Protein AF-A0A0S7YVT3-F1 (afdb_monomer)

pLDDT: mean 83.31, std 16.43, range [37.56, 98.25]

Foldseek 3Di:
DDDDDPCPDVVNLVVVLCCLLPVPDDPPPDDDDDDPPVVVVVVVVNVVSVVVSVVCCVVPVVVVVVVVVVVVVVVVVVVVVVVVVVVVVVVVVVVVVVVVVVVVVVVVVVVVVVVVVVVVVVVVVVVVVVVVVVVVVVVVVVVVVVVVVVVVVVVVVVVVVVVVVVVCVVCVVVPDDPVNVVVVVVVVVVVVVD

Mean predicted aligned error: 16.46 Å

Structure (mmCIF, N/CA/C/O backbone):
data_AF-A0A0S7YVT3-F1
#
_entry.id   AF-A0A0S7YVT3-F1
#
loop_
_atom_site.group_PDB
_atom_site.id
_atom_site.type_symbol
_atom_site.label_atom_id
_atom_site.label_alt_id
_atom_site.label_comp_id
_atom_site.label_asym_id
_atom_site.label_entity_id
_atom_site.label_seq_id
_atom_site.pdbx_PDB_ins_code
_atom_site.Cartn_x
_atom_site.Cartn_y
_atom_site.Cartn_z
_atom_site.occupancy
_atom_site.B_iso_or_equiv
_atom_site.auth_seq_id
_atom_site.auth_comp_id
_atom_site.auth_asym_id
_atom_site.auth_atom_id
_atom_site.pdbx_PDB_model_num
ATOM 1 N N . MET A 1 1 ? 35.874 -31.280 -42.027 1.00 41.06 1 MET A N 1
ATOM 2 C CA . MET A 1 1 ? 37.247 -30.750 -42.195 1.00 41.06 1 MET A CA 1
ATOM 3 C C . MET A 1 1 ? 37.492 -30.378 -43.665 1.00 41.06 1 MET A C 1
ATOM 5 O O . MET A 1 1 ? 38.103 -31.129 -44.404 1.00 41.06 1 MET A O 1
ATOM 9 N N . LYS A 1 2 ? 36.905 -29.263 -44.114 1.00 39.19 2 LYS A N 1
ATOM 10 C CA . LYS A 1 2 ? 37.015 -28.594 -45.432 1.00 39.19 2 LYS A CA 1
ATOM 11 C C . LYS A 1 2 ? 36.496 -27.179 -45.133 1.00 39.19 2 LYS A C 1
ATOM 13 O O . LYS A 1 2 ? 35.468 -27.089 -44.482 1.00 39.19 2 LYS A O 1
ATOM 18 N N . SER A 1 3 ? 37.108 -26.050 -45.437 1.00 39.34 3 SER A N 1
ATOM 19 C CA . SER A 1 3 ? 38.159 -25.682 -46.375 1.00 39.34 3 SER A CA 1
ATOM 20 C C . SER A 1 3 ? 38.789 -24.397 -45.825 1.00 39.34 3 SER A C 1
ATOM 22 O O . SER A 1 3 ? 38.208 -23.320 -45.937 1.00 39.34 3 SER A O 1
ATOM 24 N N . GLY A 1 4 ? 39.945 -24.518 -45.180 1.00 37.56 4 GLY A N 1
ATOM 25 C CA . GLY A 1 4 ? 40.654 -23.402 -44.550 1.00 37.56 4 GLY A CA 1
ATOM 26 C C . GLY A 1 4 ? 41.704 -22.770 -45.461 1.00 37.56 4 GLY A C 1
ATOM 27 O O . GLY A 1 4 ? 42.816 -22.558 -45.000 1.00 37.56 4 GLY A O 1
ATOM 28 N N . LEU A 1 5 ? 41.401 -22.528 -46.745 1.00 43.12 5 LEU A N 1
ATOM 29 C CA . LEU A 1 5 ? 42.402 -21.998 -47.692 1.00 43.12 5 LEU A CA 1
ATOM 30 C C . LEU A 1 5 ? 42.027 -20.710 -48.447 1.00 43.12 5 LEU A C 1
ATOM 32 O O . LEU A 1 5 ? 42.849 -20.229 -49.214 1.00 43.12 5 LEU A O 1
ATOM 36 N N . ASN A 1 6 ? 40.847 -20.112 -48.232 1.00 51.72 6 ASN A N 1
ATOM 37 C CA . ASN A 1 6 ? 40.363 -19.013 -49.092 1.00 51.72 6 ASN A CA 1
ATOM 38 C C . ASN A 1 6 ? 40.014 -17.701 -48.365 1.00 51.72 6 ASN A C 1
ATOM 40 O O . ASN A 1 6 ? 39.122 -16.983 -48.803 1.00 51.72 6 ASN A O 1
ATOM 44 N N . ASN A 1 7 ? 40.731 -17.348 -47.298 1.00 52.69 7 ASN A N 1
ATOM 45 C CA . ASN A 1 7 ? 40.695 -15.993 -46.732 1.00 52.69 7 ASN A CA 1
ATOM 46 C C . ASN A 1 7 ? 42.088 -15.365 -46.818 1.00 52.69 7 ASN A C 1
ATOM 48 O O . ASN A 1 7 ? 42.739 -15.119 -45.808 1.00 52.69 7 ASN A O 1
ATOM 52 N N . ILE A 1 8 ? 42.567 -15.121 -48.040 1.00 60.53 8 ILE A N 1
ATOM 53 C CA . ILE A 1 8 ? 43.694 -14.205 -48.226 1.00 60.53 8 ILE A CA 1
ATOM 54 C C . ILE A 1 8 ? 43.123 -12.807 -47.946 1.00 60.53 8 ILE A C 1
ATOM 56 O O . ILE A 1 8 ? 42.243 -12.370 -48.697 1.00 60.53 8 ILE A O 1
ATOM 60 N N . PRO A 1 9 ? 43.525 -12.120 -46.859 1.00 64.50 9 PRO A N 1
ATOM 61 C CA . PRO A 1 9 ? 42.991 -10.801 -46.551 1.00 64.50 9 PRO A CA 1
ATOM 62 C C . PRO A 1 9 ? 43.261 -9.878 -47.741 1.00 64.50 9 PRO A C 1
ATOM 64 O O . PRO A 1 9 ? 44.321 -9.958 -48.357 1.00 64.50 9 PRO A O 1
ATOM 67 N N . PHE A 1 10 ? 42.325 -8.984 -48.068 1.00 62.44 10 PHE A N 1
ATOM 68 C CA . PHE A 1 10 ? 42.471 -8.048 -49.194 1.00 62.44 10 PHE A CA 1
ATOM 69 C C . PHE A 1 10 ? 43.819 -7.294 -49.158 1.00 62.44 10 PHE A C 1
ATOM 71 O O . PHE A 1 10 ? 44.429 -7.058 -50.195 1.00 62.44 10 PHE A O 1
ATOM 78 N N . SER A 1 11 ? 44.342 -7.045 -47.952 1.00 63.19 11 SER A N 1
ATOM 79 C CA . SER A 1 11 ? 45.687 -6.511 -47.692 1.00 63.19 11 SER A CA 1
ATOM 80 C C . SER A 1 11 ? 46.837 -7.353 -48.284 1.00 63.19 11 SER A C 1
ATOM 82 O O . SER A 1 11 ? 47.769 -6.801 -48.858 1.00 63.19 11 SER A O 1
ATOM 84 N N . TRP A 1 12 ? 46.766 -8.686 -48.237 1.00 67.19 12 TRP A N 1
ATOM 85 C CA . TRP A 1 12 ? 47.765 -9.578 -48.847 1.00 67.19 12 TRP A CA 1
ATOM 86 C C . TRP A 1 12 ? 47.679 -9.609 -50.374 1.00 67.19 12 TRP A C 1
ATOM 88 O O . TRP A 1 12 ? 48.702 -9.734 -51.040 1.00 67.19 12 TRP A O 1
ATOM 98 N N . LEU A 1 13 ? 46.478 -9.442 -50.938 1.00 68.69 13 LEU A N 1
ATOM 99 C CA . LEU A 1 13 ? 46.305 -9.250 -52.380 1.00 68.69 13 LEU A CA 1
ATOM 100 C C . LEU A 1 13 ? 46.930 -7.922 -52.827 1.00 68.69 13 LEU A C 1
ATOM 102 O O . LEU A 1 13 ? 47.638 -7.898 -53.827 1.00 68.69 13 LEU A O 1
ATOM 106 N N . LEU A 1 14 ? 46.737 -6.845 -52.058 1.00 67.12 14 LEU A N 1
ATOM 107 C CA . LEU A 1 14 ? 47.381 -5.549 -52.300 1.00 67.12 14 LEU A CA 1
ATOM 108 C C . LEU A 1 14 ? 48.908 -5.612 -52.150 1.00 67.12 14 LEU A C 1
ATOM 110 O O . LEU A 1 14 ? 49.615 -5.006 -52.948 1.00 67.12 14 LEU A O 1
ATOM 114 N N . LEU A 1 15 ? 49.425 -6.378 -51.186 1.00 68.44 15 LEU A N 1
ATOM 115 C CA . LEU A 1 15 ? 50.861 -6.626 -51.023 1.00 68.44 15 LEU A CA 1
ATOM 116 C C . LEU A 1 15 ? 51.444 -7.463 -52.164 1.00 68.44 15 LEU A C 1
ATOM 118 O O . LEU A 1 15 ? 52.528 -7.149 -52.639 1.00 68.44 15 LEU A O 1
ATOM 122 N N . PHE A 1 16 ? 50.734 -8.487 -52.640 1.00 70.75 16 PHE A N 1
ATOM 123 C CA . PHE A 1 16 ? 51.147 -9.273 -53.805 1.00 70.75 16 PHE A CA 1
ATOM 124 C C . PHE A 1 16 ? 51.151 -8.423 -55.080 1.00 70.75 16 PHE A C 1
ATOM 126 O O . PHE A 1 16 ? 52.077 -8.497 -55.879 1.00 70.75 16 PHE A O 1
ATOM 133 N N . VAL A 1 17 ? 50.145 -7.562 -55.238 1.00 67.56 17 VAL A N 1
ATOM 134 C CA . VAL A 1 17 ? 50.062 -6.551 -56.298 1.00 67.56 17 VAL A CA 1
ATOM 135 C C . VAL A 1 17 ? 51.237 -5.575 -56.224 1.00 67.56 17 VAL A C 1
ATOM 137 O O . VAL A 1 17 ? 51.908 -5.347 -57.227 1.00 67.56 17 VAL A O 1
ATOM 140 N N . TYR A 1 18 ? 51.528 -5.045 -55.036 1.00 68.75 18 TYR A N 1
ATOM 141 C CA . TYR A 1 18 ? 52.660 -4.155 -54.798 1.00 68.75 18 TYR A CA 1
ATOM 142 C C . TYR A 1 18 ? 53.987 -4.857 -55.102 1.00 68.75 18 TYR A C 1
ATOM 144 O O . TYR A 1 18 ? 54.800 -4.325 -55.844 1.00 68.75 18 TYR A O 1
ATOM 152 N N . PHE A 1 19 ? 54.175 -6.088 -54.630 1.00 67.88 19 PHE A N 1
ATOM 153 C CA . PHE A 1 19 ? 55.365 -6.897 -54.894 1.00 67.88 19 PHE A CA 1
ATOM 154 C C . PHE A 1 19 ? 55.496 -7.295 -56.374 1.00 67.88 19 PHE A C 1
ATOM 156 O O . PHE A 1 19 ? 56.596 -7.331 -56.907 1.00 67.88 19 PHE A O 1
ATOM 163 N N . SER A 1 20 ? 54.392 -7.522 -57.084 1.00 65.19 20 SER A N 1
ATOM 164 C CA . SER A 1 20 ? 54.413 -7.798 -58.524 1.00 65.19 20 SER A CA 1
ATOM 165 C C . SER A 1 20 ? 54.743 -6.558 -59.361 1.00 65.19 20 SER A C 1
ATOM 167 O O . SER A 1 20 ? 55.312 -6.705 -60.438 1.00 65.19 20 SER A O 1
ATOM 169 N N . VAL A 1 21 ? 54.369 -5.357 -58.904 1.00 62.56 21 VAL A N 1
ATOM 170 C CA . VAL A 1 21 ? 54.621 -4.090 -59.617 1.00 62.56 21 VAL A CA 1
ATOM 171 C C . VAL A 1 21 ? 55.980 -3.485 -59.249 1.00 62.56 21 VAL A C 1
ATOM 173 O O . VAL A 1 21 ? 56.649 -2.946 -60.124 1.00 62.56 21 VAL A O 1
ATOM 176 N N . PHE A 1 22 ? 56.399 -3.588 -57.985 1.00 60.72 22 PHE A N 1
ATOM 177 C CA . PHE A 1 22 ? 57.643 -3.008 -57.460 1.00 60.72 22 PHE A CA 1
ATOM 178 C C . PHE A 1 22 ? 58.755 -4.034 -57.194 1.00 60.72 22 PHE A C 1
ATOM 180 O O . PHE A 1 22 ? 59.922 -3.690 -57.316 1.00 60.72 22 PHE A O 1
ATOM 187 N N . GLY A 1 23 ? 58.432 -5.279 -56.834 1.00 58.38 23 GLY A N 1
ATOM 188 C CA . GLY A 1 23 ? 59.410 -6.314 -56.457 1.00 58.38 23 GLY A CA 1
ATOM 189 C C . GLY A 1 23 ? 59.972 -7.141 -57.621 1.00 58.38 23 GLY A C 1
ATOM 190 O O . GLY A 1 23 ? 60.981 -7.816 -57.447 1.00 58.38 23 GLY A O 1
ATOM 191 N N . LEU A 1 24 ? 59.360 -7.075 -58.811 1.00 51.41 24 LEU A N 1
ATOM 192 C CA . LEU A 1 24 ? 59.873 -7.681 -60.054 1.00 51.41 24 LEU A CA 1
ATOM 193 C C . LEU A 1 24 ? 60.565 -6.671 -60.984 1.00 51.41 24 LEU A C 1
ATOM 195 O O . LEU A 1 24 ? 60.811 -6.977 -62.150 1.00 51.41 24 LEU A O 1
ATOM 199 N N . ALA A 1 25 ? 60.897 -5.480 -60.488 1.00 50.91 25 ALA A N 1
ATOM 200 C CA . ALA A 1 25 ? 61.922 -4.662 -61.114 1.00 50.91 25 ALA A CA 1
ATOM 201 C C . ALA A 1 25 ? 63.258 -5.037 -60.453 1.00 50.91 25 ALA A C 1
ATOM 203 O O . ALA A 1 25 ? 63.483 -4.629 -59.313 1.00 50.91 25 ALA A O 1
ATOM 204 N N . PRO A 1 26 ? 64.153 -5.814 -61.096 1.00 51.56 26 PRO A N 1
ATOM 205 C CA . PRO A 1 26 ? 65.548 -5.723 -60.697 1.00 51.56 26 PRO A CA 1
ATOM 206 C C . PRO A 1 26 ? 65.937 -4.251 -60.853 1.00 51.56 26 PRO A C 1
ATOM 208 O O . PRO A 1 26 ? 65.573 -3.623 -61.851 1.00 51.56 26 PRO A O 1
ATOM 211 N N . GLU A 1 27 ? 66.610 -3.682 -59.855 1.00 47.78 27 GLU A N 1
ATOM 212 C CA . GLU A 1 27 ? 67.242 -2.376 -59.987 1.00 47.78 27 GLU A CA 1
ATOM 213 C C . GLU A 1 27 ? 68.017 -2.354 -61.310 1.00 47.78 27 GLU A C 1
ATOM 215 O O . GLU A 1 27 ? 69.056 -2.999 -61.442 1.00 47.78 27 GLU A O 1
ATOM 220 N N . VAL A 1 28 ? 67.523 -1.625 -62.316 1.00 50.34 28 VAL A N 1
ATOM 221 C CA . VAL A 1 28 ? 68.320 -1.300 -63.505 1.00 50.34 28 VAL A CA 1
ATOM 222 C C . VAL A 1 28 ? 69.252 -0.158 -63.102 1.00 50.34 28 VAL A C 1
ATOM 224 O O . VAL A 1 28 ? 69.183 0.958 -63.607 1.00 50.34 28 VAL A O 1
ATOM 227 N N . MET A 1 29 ? 70.106 -0.430 -62.116 1.00 51.56 29 MET A N 1
ATOM 228 C CA . MET A 1 29 ? 71.341 0.300 -61.905 1.00 51.56 29 MET A CA 1
ATOM 229 C C . MET A 1 29 ? 72.390 -0.351 -62.801 1.00 51.56 29 MET A C 1
ATOM 231 O O . MET A 1 29 ? 73.050 -1.296 -62.389 1.00 51.56 29 MET A O 1
ATOM 235 N N . ALA A 1 30 ? 72.494 0.119 -64.046 1.00 42.88 30 ALA A N 1
ATOM 236 C CA . ALA A 1 30 ? 73.760 0.336 -64.752 1.00 42.88 30 ALA A CA 1
ATOM 237 C C . ALA A 1 30 ? 73.547 0.571 -66.255 1.00 42.88 30 ALA A C 1
ATOM 239 O O . ALA A 1 30 ? 72.821 -0.159 -66.924 1.00 42.88 30 ALA A O 1
ATOM 240 N N . ALA A 1 31 ? 74.350 1.515 -66.746 1.00 37.59 31 ALA A N 1
ATOM 241 C CA . ALA A 1 31 ? 74.861 1.648 -68.106 1.00 37.59 31 ALA A CA 1
ATOM 242 C C . ALA A 1 31 ? 73.941 2.270 -69.171 1.00 37.59 31 ALA A C 1
ATOM 244 O O . ALA A 1 31 ? 73.130 1.625 -69.829 1.00 37.59 31 ALA A O 1
ATOM 245 N N . ASP A 1 32 ? 74.194 3.564 -69.361 1.00 49.50 32 ASP A N 1
ATOM 246 C CA . ASP A 1 32 ? 74.275 4.263 -70.643 1.00 49.50 32 ASP A CA 1
ATOM 247 C C . ASP A 1 32 ? 74.405 3.346 -71.880 1.00 49.50 32 ASP A C 1
ATOM 249 O O . ASP A 1 32 ? 75.331 2.539 -71.982 1.00 49.50 32 ASP A O 1
ATOM 253 N N . SER A 1 33 ? 73.461 3.464 -72.817 1.00 43.84 33 SER A N 1
ATOM 254 C CA . SER A 1 33 ? 73.695 3.537 -74.272 1.00 43.84 33 SER A CA 1
ATOM 255 C C . SER A 1 33 ? 72.386 3.369 -75.056 1.00 43.84 33 SER A C 1
ATOM 257 O O . SER A 1 33 ? 71.475 2.629 -74.685 1.00 43.84 33 SER A O 1
ATOM 259 N N . GLY A 1 34 ? 72.276 4.139 -76.138 1.00 47.66 34 GLY A N 1
ATOM 260 C CA . GLY A 1 34 ? 71.042 4.413 -76.862 1.00 47.66 34 GLY A CA 1
ATOM 261 C C . GLY A 1 34 ? 70.361 3.225 -77.550 1.00 47.66 34 GLY A C 1
ATOM 262 O O . GLY A 1 34 ? 70.977 2.254 -77.980 1.00 47.66 34 GLY A O 1
ATOM 263 N N . GLY A 1 35 ? 69.045 3.377 -77.717 1.00 52.47 35 GLY A N 1
ATOM 264 C CA . GLY A 1 35 ? 68.203 2.529 -78.557 1.00 52.47 35 GLY A CA 1
ATOM 265 C C . GLY A 1 35 ? 66.725 2.645 -78.189 1.00 52.47 35 GLY A C 1
ATOM 266 O O . GLY A 1 35 ? 66.278 2.035 -77.221 1.00 52.47 35 GLY A O 1
ATOM 267 N N . SER A 1 36 ? 65.953 3.380 -79.000 1.00 61.91 36 SER A N 1
ATOM 268 C CA . SER A 1 36 ? 64.508 3.651 -78.835 1.00 61.91 36 SER A CA 1
ATOM 269 C C . SER A 1 36 ? 63.633 2.417 -78.550 1.00 61.91 36 SER A C 1
ATOM 271 O O . SER A 1 36 ? 62.544 2.562 -78.007 1.00 61.91 36 SER A O 1
ATOM 273 N N . TRP A 1 37 ? 64.073 1.212 -78.920 1.00 65.50 37 TRP A N 1
ATOM 274 C CA . TRP A 1 37 ? 63.273 -0.012 -78.843 1.00 65.50 37 TRP A CA 1
ATOM 275 C C . TRP A 1 37 ? 63.114 -0.580 -77.421 1.00 65.50 37 TRP A C 1
ATOM 277 O O . TRP A 1 37 ? 62.039 -1.076 -77.086 1.00 65.50 37 TRP A O 1
ATOM 287 N N . ARG A 1 38 ? 64.140 -0.492 -76.558 1.00 71.56 38 ARG A N 1
ATOM 288 C CA . ARG A 1 38 ? 64.069 -1.057 -75.192 1.00 71.56 38 ARG A CA 1
ATOM 289 C C . ARG A 1 38 ? 63.116 -0.269 -74.294 1.00 71.56 38 ARG A C 1
ATOM 291 O O . ARG A 1 38 ? 62.282 -0.862 -73.624 1.00 71.56 38 ARG A O 1
ATOM 298 N N . THR A 1 39 ? 63.150 1.059 -74.371 1.00 71.38 39 THR A N 1
ATOM 299 C CA . THR A 1 39 ? 62.246 1.929 -73.603 1.00 71.38 39 THR A CA 1
ATOM 300 C C . THR A 1 39 ? 60.778 1.715 -73.984 1.00 71.38 39 THR A C 1
ATOM 302 O O . THR A 1 39 ? 59.904 1.711 -73.118 1.00 71.38 39 THR A O 1
ATOM 305 N N . THR A 1 40 ? 60.488 1.494 -75.272 1.00 73.50 40 THR A N 1
ATOM 306 C CA . THR A 1 40 ? 59.133 1.159 -75.735 1.00 73.50 40 THR A CA 1
ATOM 307 C C . THR A 1 40 ? 58.699 -0.225 -75.254 1.00 73.50 40 THR A C 1
ATOM 309 O O . THR A 1 40 ? 57.559 -0.377 -74.819 1.00 73.50 40 THR A O 1
ATOM 312 N N . TYR A 1 41 ? 59.595 -1.216 -75.276 1.00 79.19 41 TYR A N 1
ATOM 313 C CA . TYR A 1 41 ? 59.319 -2.560 -74.764 1.00 79.19 41 TYR A CA 1
ATOM 314 C C . TYR A 1 41 ? 58.995 -2.551 -73.264 1.00 79.19 41 TYR A C 1
ATOM 316 O O . TYR A 1 41 ? 57.967 -3.095 -72.860 1.00 79.19 41 TYR A O 1
ATOM 324 N N . ASP A 1 42 ? 59.796 -1.859 -72.452 1.00 77.50 42 ASP A N 1
ATOM 325 C CA . ASP A 1 42 ? 59.576 -1.759 -71.005 1.00 77.50 42 ASP A CA 1
ATOM 326 C C . ASP A 1 42 ? 58.245 -1.065 -70.675 1.00 77.50 42 ASP A C 1
ATOM 328 O O . ASP A 1 42 ? 57.509 -1.491 -69.780 1.00 77.50 42 ASP A O 1
ATOM 332 N N . LEU A 1 43 ? 57.879 -0.030 -71.442 1.00 77.44 43 LEU A N 1
ATOM 333 C CA . LEU A 1 43 ? 56.592 0.650 -71.296 1.00 77.44 43 LEU A CA 1
ATOM 334 C C . LEU A 1 43 ? 55.416 -0.286 -71.616 1.00 77.44 43 LEU A C 1
ATOM 336 O O . LEU A 1 43 ? 54.449 -0.331 -70.853 1.00 77.44 43 LEU A O 1
ATOM 340 N N . VAL A 1 44 ? 55.500 -1.050 -72.711 1.00 82.19 44 VAL A N 1
ATOM 341 C CA . VAL A 1 44 ? 54.474 -2.035 -73.097 1.00 82.19 44 VAL A CA 1
ATOM 342 C C . VAL A 1 44 ? 54.339 -3.116 -72.027 1.00 82.19 44 VAL A C 1
ATOM 344 O O . VAL A 1 44 ? 53.222 -3.426 -71.611 1.00 82.19 44 VAL A O 1
ATOM 347 N N . MET A 1 45 ? 55.453 -3.631 -71.507 1.00 78.75 45 MET A N 1
ATOM 348 C CA . MET A 1 45 ? 55.434 -4.655 -70.462 1.00 78.75 45 MET A CA 1
ATOM 349 C C . MET A 1 45 ? 54.830 -4.143 -69.150 1.00 78.75 45 MET A C 1
ATOM 351 O O . MET A 1 45 ? 54.070 -4.863 -68.498 1.00 78.75 45 MET A O 1
ATOM 355 N N . ARG A 1 46 ? 55.054 -2.869 -68.801 1.00 79.94 46 ARG A N 1
ATOM 356 C CA . ARG A 1 46 ? 54.399 -2.231 -67.650 1.00 79.94 46 ARG A CA 1
ATOM 357 C C . ARG A 1 46 ? 52.883 -2.131 -67.825 1.00 79.94 46 ARG A C 1
ATOM 359 O O . ARG A 1 46 ? 52.145 -2.387 -66.874 1.00 79.94 46 ARG A O 1
ATOM 366 N N . TRP A 1 47 ? 52.411 -1.797 -69.027 1.00 82.38 47 TRP A N 1
ATOM 367 C CA . TRP A 1 47 ? 50.978 -1.759 -69.338 1.00 82.38 47 TRP A CA 1
ATOM 368 C C . TRP A 1 47 ? 50.335 -3.145 -69.318 1.00 82.38 47 TRP A C 1
ATOM 370 O O . TRP A 1 47 ? 49.239 -3.290 -68.781 1.00 82.38 47 TRP A O 1
ATOM 380 N N . VAL A 1 48 ? 51.018 -4.168 -69.834 1.00 82.69 48 VAL A N 1
ATOM 381 C CA . VAL A 1 48 ? 50.550 -5.561 -69.768 1.00 82.69 48 VAL A CA 1
ATOM 382 C C . VAL A 1 48 ? 50.423 -6.017 -68.312 1.00 82.69 48 VAL A C 1
ATOM 384 O O . VAL A 1 48 ? 49.371 -6.525 -67.925 1.00 82.69 48 VAL A O 1
ATOM 387 N N . ASN A 1 49 ? 51.435 -5.756 -67.478 1.00 79.56 49 ASN A N 1
ATOM 388 C CA . ASN A 1 49 ? 51.385 -6.069 -66.047 1.00 79.56 49 ASN A CA 1
ATOM 389 C C . ASN A 1 49 ? 50.248 -5.324 -65.336 1.00 79.56 49 ASN A C 1
ATOM 391 O O . ASN A 1 49 ? 49.504 -5.931 -64.568 1.00 79.56 49 ASN A O 1
ATOM 395 N N . PHE A 1 50 ? 50.054 -4.036 -65.634 1.00 81.94 50 PHE A N 1
ATOM 396 C CA . PHE A 1 50 ? 48.931 -3.261 -65.105 1.00 81.94 50 PHE A CA 1
ATOM 397 C C . PHE A 1 50 ? 47.575 -3.858 -65.508 1.00 81.94 50 PHE A C 1
ATOM 399 O O . PHE A 1 50 ? 46.682 -3.972 -64.671 1.00 81.94 50 PHE A O 1
ATOM 406 N N . LEU A 1 51 ? 47.422 -4.288 -66.764 1.00 86.00 51 LEU A N 1
ATOM 407 C CA . LEU A 1 51 ? 46.174 -4.861 -67.267 1.00 86.00 51 LEU A CA 1
ATOM 408 C C . LEU A 1 51 ? 45.863 -6.220 -66.624 1.00 86.00 51 LEU A C 1
ATOM 410 O O . LEU A 1 51 ? 44.724 -6.466 -66.226 1.00 86.00 51 LEU A O 1
ATOM 414 N N . ILE A 1 52 ? 46.874 -7.086 -66.478 1.00 83.69 52 ILE A N 1
ATOM 415 C CA . ILE A 1 52 ? 46.754 -8.380 -65.784 1.00 83.69 52 ILE A CA 1
ATOM 416 C C . ILE A 1 52 ? 46.308 -8.152 -64.338 1.00 83.69 52 ILE A C 1
ATOM 418 O O . ILE A 1 52 ? 45.386 -8.802 -63.844 1.00 83.69 52 ILE A O 1
ATOM 422 N N . LEU A 1 53 ? 46.923 -7.181 -63.674 1.00 80.00 53 LEU A N 1
ATOM 423 C CA . LEU A 1 53 ? 46.631 -6.835 -62.294 1.00 80.00 53 LEU A CA 1
ATOM 424 C C . LEU A 1 53 ? 45.224 -6.253 -62.122 1.00 80.00 53 LEU A C 1
ATOM 426 O O . LEU A 1 53 ? 44.477 -6.679 -61.240 1.00 80.00 53 LEU A O 1
ATOM 430 N N . ALA A 1 54 ? 44.823 -5.343 -63.011 1.00 83.25 54 ALA A N 1
ATOM 431 C CA . ALA A 1 54 ? 43.470 -4.805 -63.061 1.00 83.25 54 ALA A CA 1
ATOM 432 C C . ALA A 1 54 ? 42.434 -5.919 -63.291 1.00 83.25 54 ALA A C 1
ATOM 434 O O . ALA A 1 54 ? 41.411 -5.958 -62.606 1.00 83.25 54 ALA A O 1
ATOM 435 N N . ALA A 1 55 ? 42.714 -6.876 -64.182 1.00 82.69 55 ALA A N 1
ATOM 436 C CA . ALA A 1 55 ? 41.838 -8.018 -64.432 1.00 82.69 55 ALA A CA 1
ATOM 437 C C . ALA A 1 55 ? 41.680 -8.917 -63.191 1.00 82.69 55 ALA A C 1
ATOM 439 O O . ALA A 1 55 ? 40.567 -9.354 -62.885 1.00 82.69 55 ALA A O 1
ATOM 440 N N . ILE A 1 56 ? 42.760 -9.152 -62.436 1.00 82.62 56 ILE A N 1
ATOM 441 C CA . ILE A 1 56 ? 42.718 -9.901 -61.171 1.00 82.62 56 ILE A CA 1
ATOM 442 C C . ILE A 1 56 ? 41.892 -9.145 -60.123 1.00 82.62 56 ILE A C 1
ATOM 444 O O . ILE A 1 56 ? 41.006 -9.738 -59.507 1.00 82.62 56 ILE A O 1
ATOM 448 N N . ILE A 1 57 ? 42.110 -7.838 -59.950 1.00 81.50 57 ILE A N 1
ATOM 449 C CA . ILE A 1 57 ? 41.361 -7.021 -58.981 1.00 81.50 57 ILE A CA 1
ATOM 450 C C . ILE A 1 57 ? 39.872 -6.978 -59.327 1.00 81.50 57 ILE A C 1
ATOM 452 O O . ILE A 1 57 ? 39.034 -7.148 -58.445 1.00 81.50 57 ILE A O 1
ATOM 456 N N . VAL A 1 58 ? 39.507 -6.803 -60.596 1.00 82.94 58 VAL A N 1
ATOM 457 C CA . VAL A 1 58 ? 38.094 -6.776 -61.003 1.00 82.94 58 VAL A CA 1
ATOM 458 C C . VAL A 1 58 ? 37.438 -8.145 -60.793 1.00 82.94 58 VAL A C 1
ATOM 460 O O . VAL A 1 58 ? 36.305 -8.215 -60.308 1.00 82.94 58 VAL A O 1
ATOM 463 N N . LYS A 1 59 ? 38.146 -9.241 -61.098 1.00 81.62 59 LYS A N 1
ATOM 464 C CA . LYS A 1 59 ? 37.621 -10.606 -60.954 1.00 81.62 59 LYS A CA 1
ATOM 465 C C . LYS A 1 59 ? 37.487 -11.043 -59.493 1.00 81.62 59 LYS A C 1
ATOM 467 O O . LYS A 1 59 ? 36.475 -11.646 -59.138 1.00 81.62 59 LYS A O 1
ATOM 472 N N . PHE A 1 60 ? 38.475 -10.739 -58.649 1.00 81.00 60 PHE A N 1
ATOM 473 C CA . PHE A 1 60 ? 38.521 -11.198 -57.256 1.00 81.00 60 PHE A CA 1
ATOM 474 C C . PHE A 1 60 ? 38.038 -10.159 -56.242 1.00 81.00 60 PHE A C 1
ATOM 476 O O . PHE A 1 60 ? 37.452 -10.543 -55.238 1.00 81.00 60 PHE A O 1
ATOM 483 N N . GLY A 1 61 ? 38.232 -8.864 -56.490 1.00 80.00 61 GLY A N 1
ATOM 484 C CA . GLY A 1 61 ? 37.912 -7.775 -55.560 1.00 80.00 61 GLY A CA 1
ATOM 485 C C . GLY A 1 61 ? 36.436 -7.372 -55.529 1.00 80.00 61 GLY A C 1
ATOM 486 O O . GLY A 1 61 ? 35.952 -6.903 -54.500 1.00 80.00 61 GLY A O 1
ATOM 487 N N . ARG A 1 62 ? 35.673 -7.617 -56.605 1.00 81.06 62 ARG A N 1
ATOM 488 C CA . ARG A 1 62 ? 34.254 -7.221 -56.679 1.00 81.06 62 ARG A CA 1
ATOM 489 C C . ARG A 1 62 ? 33.384 -7.884 -55.605 1.00 81.06 62 ARG A C 1
ATOM 491 O O . ARG A 1 62 ? 32.526 -7.227 -55.026 1.00 81.06 62 ARG A O 1
ATOM 498 N N . ARG A 1 63 ? 33.598 -9.175 -55.335 1.00 83.25 63 ARG A N 1
ATOM 499 C CA . ARG A 1 63 ? 32.843 -9.931 -54.319 1.00 83.25 63 ARG A CA 1
ATOM 500 C C . ARG A 1 63 ? 33.145 -9.489 -52.876 1.00 83.25 63 ARG A C 1
ATOM 502 O O . ARG A 1 63 ? 32.197 -9.118 -52.193 1.00 83.25 63 ARG A O 1
ATOM 509 N N . PRO A 1 64 ? 34.403 -9.480 -52.389 1.00 85.06 64 PRO A N 1
ATOM 510 C CA . PRO A 1 64 ? 34.707 -9.098 -51.011 1.00 85.06 64 PRO A CA 1
ATOM 511 C C . PRO A 1 64 ? 34.371 -7.632 -50.723 1.00 85.06 64 PRO A C 1
ATOM 513 O O . PRO A 1 64 ? 33.853 -7.344 -49.649 1.00 85.06 64 PRO A O 1
ATOM 516 N N . LEU A 1 65 ? 34.584 -6.721 -51.682 1.00 83.25 65 LEU A N 1
ATOM 517 C CA . LEU A 1 65 ? 34.234 -5.310 -51.510 1.00 83.25 65 LEU A CA 1
ATOM 518 C C . LEU A 1 65 ? 32.718 -5.124 -51.351 1.00 83.25 65 LEU A C 1
ATOM 520 O O . LEU A 1 65 ? 32.270 -4.429 -50.443 1.00 83.25 65 LEU A O 1
ATOM 524 N N . MET A 1 66 ? 31.920 -5.781 -52.196 1.00 85.94 66 MET A N 1
ATOM 525 C CA . MET A 1 66 ? 30.463 -5.666 -52.124 1.00 85.94 66 MET A CA 1
ATOM 526 C C . MET A 1 66 ? 29.886 -6.353 -50.882 1.00 85.94 66 MET A C 1
ATOM 528 O O . MET A 1 66 ? 28.969 -5.821 -50.258 1.00 85.94 66 MET A O 1
ATOM 532 N N . ASN A 1 67 ? 30.457 -7.490 -50.478 1.00 88.00 67 ASN A N 1
ATOM 533 C CA . ASN A 1 67 ? 30.074 -8.17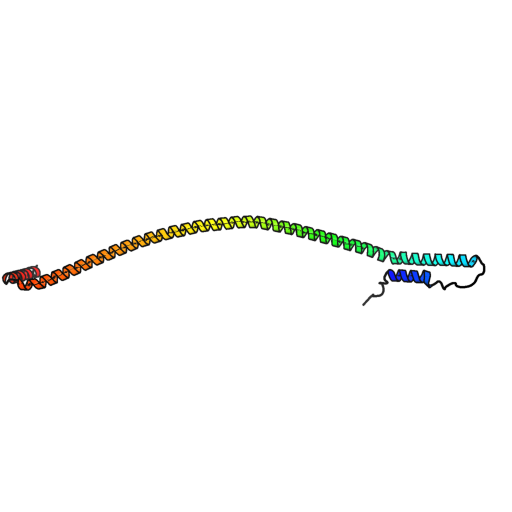7 -49.246 1.00 88.00 67 ASN A CA 1
ATOM 534 C C . ASN A 1 67 ? 30.381 -7.326 -48.007 1.00 88.00 67 ASN A C 1
ATOM 536 O O . ASN A 1 67 ? 29.553 -7.260 -47.107 1.00 88.00 67 ASN A O 1
ATOM 540 N N . PHE A 1 68 ? 31.526 -6.634 -47.971 1.00 87.12 68 PHE A N 1
ATOM 541 C CA . PHE A 1 68 ? 31.875 -5.742 -46.862 1.00 87.12 68 PHE A CA 1
ATOM 542 C C . PHE A 1 68 ? 30.904 -4.561 -46.751 1.00 87.12 68 PHE A C 1
ATOM 544 O O . PHE A 1 68 ? 30.396 -4.276 -45.670 1.00 87.12 68 PHE A O 1
ATOM 551 N N . LEU A 1 69 ? 30.597 -3.906 -47.875 1.00 88.56 69 LEU A N 1
ATOM 552 C CA . LEU A 1 69 ? 29.658 -2.780 -47.898 1.00 88.56 69 LEU A CA 1
ATOM 553 C C . LEU A 1 69 ? 28.231 -3.208 -47.536 1.00 88.56 69 LEU A C 1
ATOM 555 O O . LEU A 1 69 ? 27.546 -2.507 -46.794 1.00 88.56 69 LEU A O 1
ATOM 559 N N . THR A 1 70 ? 27.794 -4.369 -48.028 1.00 91.81 70 THR A N 1
ATOM 560 C CA . THR A 1 70 ? 26.462 -4.908 -47.723 1.00 91.81 70 THR A CA 1
ATOM 561 C C . THR A 1 70 ? 26.369 -5.332 -46.260 1.00 91.81 70 THR A C 1
ATOM 563 O O . THR A 1 70 ? 25.413 -4.952 -45.596 1.00 91.81 70 THR A O 1
ATOM 566 N N . GLY A 1 71 ? 27.392 -6.011 -45.730 1.00 92.56 71 GLY A N 1
ATOM 567 C CA . GLY A 1 71 ? 27.454 -6.401 -44.321 1.00 92.56 71 GLY A CA 1
ATOM 568 C C . GLY A 1 71 ? 27.415 -5.199 -43.376 1.00 92.56 71 GLY A C 1
ATOM 569 O O . GLY A 1 71 ? 26.648 -5.206 -42.423 1.00 92.56 71 GLY A O 1
ATOM 570 N N . ARG A 1 72 ? 28.151 -4.120 -43.683 1.00 92.69 72 ARG A N 1
ATOM 571 C CA . ARG A 1 72 ? 28.083 -2.868 -42.905 1.00 92.69 72 ARG A CA 1
ATOM 572 C C . ARG A 1 72 ? 26.704 -2.221 -42.946 1.00 92.69 72 ARG A C 1
ATOM 574 O O . ARG A 1 72 ? 26.219 -1.738 -41.930 1.00 92.69 72 ARG A O 1
ATOM 581 N N . LYS A 1 73 ? 26.066 -2.206 -44.117 1.00 92.88 73 LYS A N 1
ATOM 582 C CA . LYS A 1 73 ? 24.709 -1.671 -44.260 1.00 92.88 73 LYS A CA 1
ATOM 583 C C . LYS A 1 73 ? 23.696 -2.494 -43.461 1.00 92.88 73 LYS A C 1
ATOM 585 O O . LYS A 1 73 ? 22.796 -1.918 -42.860 1.00 92.88 73 LYS A O 1
ATOM 590 N N . GLU A 1 74 ? 23.829 -3.816 -43.474 1.00 95.38 74 GLU A N 1
ATOM 591 C CA . GLU A 1 74 ? 22.944 -4.734 -42.759 1.00 95.38 74 GLU A CA 1
ATOM 592 C C . GLU A 1 74 ? 23.131 -4.648 -41.240 1.00 95.38 74 GLU A C 1
ATOM 594 O O . GLU A 1 74 ? 22.139 -4.564 -40.526 1.00 95.38 74 GLU A O 1
ATOM 599 N N . GLU A 1 75 ? 24.376 -4.554 -40.763 1.00 95.25 75 GLU A N 1
ATOM 600 C CA . GLU A 1 75 ? 24.723 -4.324 -39.353 1.00 95.25 75 GLU A CA 1
ATOM 601 C C . GLU A 1 75 ? 24.070 -3.039 -38.823 1.00 95.25 75 GLU A C 1
ATOM 603 O O . GLU A 1 75 ? 23.306 -3.086 -37.863 1.00 95.25 75 GLU A O 1
ATOM 608 N N . ILE A 1 76 ? 24.263 -1.911 -39.516 1.00 94.94 76 ILE A N 1
ATOM 609 C CA . ILE A 1 76 ? 23.666 -0.623 -39.125 1.00 94.94 76 ILE A CA 1
ATOM 610 C C . ILE A 1 76 ? 22.134 -0.683 -39.178 1.00 94.94 76 ILE A C 1
ATOM 612 O O . ILE A 1 76 ? 21.456 -0.171 -38.290 1.00 94.94 76 ILE A O 1
ATOM 616 N N . ALA A 1 77 ? 21.565 -1.304 -40.215 1.00 95.88 77 ALA A N 1
ATOM 617 C CA . ALA A 1 77 ? 20.116 -1.434 -40.335 1.00 95.88 77 ALA A CA 1
ATOM 618 C C . ALA A 1 77 ? 19.520 -2.319 -39.231 1.00 95.88 77 ALA A C 1
ATOM 620 O O . ALA A 1 77 ? 18.396 -2.072 -38.797 1.00 95.88 77 ALA A O 1
ATOM 621 N N . TYR A 1 78 ? 20.249 -3.345 -38.796 1.00 96.50 78 TYR A N 1
ATOM 622 C CA . TYR A 1 78 ? 19.858 -4.209 -37.690 1.00 96.50 78 TYR A CA 1
ATOM 623 C C . TYR A 1 78 ? 19.937 -3.472 -36.351 1.00 96.50 78 TYR A C 1
ATOM 625 O O . TYR A 1 78 ? 18.974 -3.498 -35.588 1.00 96.50 78 TYR A O 1
ATOM 633 N N . GLU A 1 79 ? 21.037 -2.764 -36.087 1.00 95.69 79 GLU A N 1
ATOM 634 C CA . GLU A 1 79 ? 21.188 -1.951 -34.876 1.00 95.69 79 GLU A CA 1
ATOM 635 C C . GLU A 1 79 ? 20.103 -0.879 -34.775 1.00 95.69 79 GLU A C 1
ATOM 637 O O . GLU A 1 79 ? 19.500 -0.718 -33.717 1.00 95.69 79 GLU A O 1
ATOM 642 N N . LEU A 1 80 ? 19.797 -0.195 -35.881 1.00 96.50 80 LEU A N 1
ATOM 643 C CA . LEU A 1 80 ? 18.765 0.836 -35.898 1.00 96.50 80 LEU A CA 1
ATOM 644 C C . LEU A 1 80 ? 17.375 0.257 -35.611 1.00 96.50 80 LEU A C 1
ATOM 646 O O . LEU A 1 80 ? 16.656 0.811 -34.784 1.00 96.50 80 LEU A O 1
ATOM 650 N N . ARG A 1 81 ? 17.020 -0.880 -36.228 1.00 97.12 81 ARG A N 1
ATOM 651 C CA . ARG A 1 81 ? 15.751 -1.570 -35.935 1.00 97.12 81 ARG A CA 1
ATOM 652 C C . ARG A 1 81 ? 15.666 -1.994 -34.479 1.00 97.12 81 ARG A C 1
ATOM 654 O O . ARG A 1 81 ? 14.653 -1.752 -33.840 1.00 97.12 81 ARG A O 1
ATOM 661 N N . ARG A 1 82 ? 16.741 -2.572 -33.942 1.00 97.00 82 ARG A N 1
ATOM 662 C CA . ARG A 1 82 ? 16.791 -2.994 -32.543 1.00 97.00 82 ARG A CA 1
ATOM 663 C C . ARG A 1 82 ? 16.598 -1.812 -31.590 1.00 97.00 82 ARG A C 1
ATOM 665 O O . ARG A 1 82 ? 15.860 -1.938 -30.621 1.00 97.00 82 ARG A O 1
ATOM 672 N N . LEU A 1 83 ? 17.240 -0.676 -31.862 1.00 96.06 83 LEU A N 1
ATOM 673 C CA . LEU A 1 83 ? 17.069 0.541 -31.064 1.00 96.06 83 LEU A CA 1
ATOM 674 C C . LEU A 1 83 ? 15.640 1.087 -31.146 1.00 96.06 83 LEU A C 1
ATOM 676 O O . LEU A 1 83 ? 15.121 1.598 -30.156 1.00 96.06 83 LEU A O 1
ATOM 680 N N . GLU A 1 84 ? 15.007 0.995 -32.312 1.00 96.38 84 GLU A N 1
ATOM 681 C CA . GLU A 1 84 ? 13.632 1.446 -32.515 1.00 96.38 84 GLU A CA 1
ATOM 682 C C . GLU A 1 84 ? 12.626 0.539 -31.790 1.00 96.38 84 GLU A C 1
ATOM 684 O O . GLU A 1 84 ? 11.775 1.048 -31.062 1.00 96.38 84 GLU A O 1
ATOM 689 N N . GLU A 1 85 ? 12.801 -0.782 -31.871 1.00 97.38 85 GLU A N 1
ATOM 690 C CA . GLU A 1 85 ? 12.029 -1.773 -31.107 1.00 97.38 85 GLU A CA 1
ATOM 691 C C . GLU A 1 85 ? 12.205 -1.591 -29.591 1.00 97.38 85 GLU A C 1
ATOM 693 O O . GLU A 1 85 ? 11.230 -1.595 -28.841 1.00 97.38 85 GLU A O 1
ATOM 698 N N . GLU A 1 86 ? 13.439 -1.384 -29.121 1.00 96.50 86 GLU A N 1
ATOM 699 C CA . GLU A 1 86 ? 13.724 -1.152 -27.701 1.00 96.50 86 GLU A CA 1
ATOM 700 C C . GLU A 1 86 ? 13.088 0.154 -27.213 1.00 96.50 86 GLU A C 1
ATOM 702 O O . GLU A 1 86 ? 12.473 0.192 -26.145 1.00 96.50 86 GLU A O 1
ATOM 707 N N . LYS A 1 87 ? 13.166 1.220 -28.015 1.00 96.94 87 LYS A N 1
ATOM 708 C CA . LYS A 1 87 ? 12.506 2.492 -27.717 1.00 96.94 87 LYS A CA 1
ATOM 709 C C . LYS A 1 87 ? 10.991 2.321 -27.631 1.00 96.94 87 LYS A C 1
ATOM 711 O O . LYS A 1 87 ? 10.384 2.852 -26.702 1.00 96.94 87 LYS A O 1
ATOM 716 N N . GLU A 1 88 ? 10.380 1.609 -28.573 1.00 97.44 88 GLU A N 1
ATOM 717 C CA . GLU A 1 88 ? 8.937 1.369 -28.570 1.00 97.44 88 GLU A CA 1
ATOM 718 C C . GLU A 1 88 ? 8.511 0.548 -27.347 1.00 97.44 88 GLU A C 1
ATOM 720 O O . GLU A 1 88 ? 7.587 0.948 -26.638 1.00 97.44 88 GLU A O 1
ATOM 725 N N . ALA A 1 89 ? 9.240 -0.522 -27.022 1.00 96.75 89 ALA A N 1
ATOM 726 C CA . ALA A 1 89 ? 8.998 -1.326 -25.826 1.00 96.75 89 ALA A CA 1
ATOM 727 C C . ALA A 1 89 ? 9.112 -0.503 -24.531 1.00 96.75 89 ALA A C 1
ATOM 729 O O . ALA A 1 89 ? 8.277 -0.633 -23.635 1.00 96.75 89 ALA A O 1
ATOM 730 N N . VAL A 1 90 ? 10.110 0.382 -24.425 1.00 96.44 90 VAL A N 1
ATOM 731 C CA . VAL A 1 90 ? 10.258 1.281 -23.269 1.00 96.44 90 VAL A CA 1
ATOM 732 C C . VAL A 1 90 ? 9.093 2.265 -23.184 1.00 96.44 90 VAL A C 1
ATOM 734 O O . VAL A 1 90 ? 8.556 2.469 -22.096 1.00 96.44 90 VAL A O 1
ATOM 737 N N . LEU A 1 91 ? 8.671 2.858 -24.303 1.00 96.62 91 LEU A N 1
ATOM 738 C CA . LEU A 1 91 ? 7.535 3.785 -24.329 1.00 96.62 91 LEU A CA 1
ATOM 739 C C . LEU A 1 91 ? 6.233 3.098 -23.913 1.00 96.62 91 LEU A C 1
ATOM 741 O O . LEU A 1 91 ? 5.524 3.627 -23.057 1.00 96.62 91 LEU A O 1
ATOM 745 N N . GLN A 1 92 ? 5.959 1.906 -24.448 1.00 97.06 92 GLN A N 1
ATOM 746 C CA . GLN A 1 92 ? 4.819 1.089 -24.028 1.00 97.06 92 GLN A CA 1
ATOM 747 C C . GLN A 1 92 ? 4.893 0.791 -22.529 1.00 97.06 92 GLN A C 1
ATOM 749 O O . GLN A 1 92 ? 3.910 0.957 -21.810 1.00 97.06 92 GLN A O 1
ATOM 754 N N . LYS A 1 93 ? 6.080 0.439 -22.019 1.00 95.81 93 LYS A N 1
ATOM 755 C CA . LYS A 1 93 ? 6.240 0.116 -20.604 1.00 95.81 93 LYS A CA 1
ATOM 756 C C . LYS A 1 93 ? 6.038 1.315 -19.678 1.00 95.81 93 LYS A C 1
ATOM 758 O O . LYS A 1 93 ? 5.514 1.161 -18.574 1.00 95.81 93 LYS A O 1
ATOM 763 N N . VAL A 1 94 ? 6.449 2.504 -20.115 1.00 96.50 94 VAL A N 1
ATOM 764 C CA . VAL A 1 94 ? 6.202 3.760 -19.398 1.00 96.50 94 VAL A CA 1
ATOM 765 C C . VAL A 1 94 ? 4.710 4.084 -19.377 1.00 96.50 94 VAL A C 1
ATOM 767 O O . VAL A 1 94 ? 4.213 4.494 -18.330 1.00 96.50 94 VAL A O 1
ATOM 770 N N . ASP A 1 95 ? 3.998 3.881 -20.485 1.00 96.50 95 ASP A N 1
ATOM 771 C CA . ASP A 1 95 ? 2.553 4.116 -20.543 1.00 96.50 95 ASP A CA 1
ATOM 772 C C . ASP A 1 95 ? 1.782 3.143 -19.638 1.00 96.50 95 ASP A C 1
ATOM 774 O O . ASP A 1 95 ? 0.995 3.576 -18.799 1.00 96.50 95 ASP A O 1
ATOM 778 N N . GLU A 1 96 ? 2.111 1.846 -19.687 1.00 96.00 96 GLU A N 1
ATOM 779 C CA . GLU A 1 96 ? 1.568 0.841 -18.763 1.00 96.00 96 GLU A CA 1
ATOM 780 C C . GLU A 1 96 ? 1.803 1.222 -17.296 1.00 96.00 96 GLU A C 1
ATOM 782 O O . GLU A 1 96 ? 0.900 1.115 -16.467 1.00 96.00 96 GLU A O 1
ATOM 787 N N . MET A 1 97 ? 3.020 1.661 -16.951 1.00 94.00 97 MET A N 1
ATOM 788 C CA . MET A 1 97 ? 3.339 2.078 -15.585 1.00 94.00 97 MET A CA 1
ATOM 789 C C . MET A 1 97 ? 2.552 3.320 -15.165 1.00 94.00 97 MET A C 1
ATOM 791 O O . MET A 1 97 ? 2.100 3.384 -14.024 1.00 94.00 97 MET A O 1
ATOM 795 N N . ARG A 1 98 ? 2.358 4.293 -16.062 1.00 94.56 98 ARG A N 1
ATOM 796 C CA . ARG A 1 98 ? 1.536 5.479 -15.780 1.00 94.56 98 ARG A CA 1
ATOM 797 C C . ARG A 1 98 ? 0.089 5.097 -15.509 1.00 94.56 98 ARG A C 1
ATOM 799 O O . ARG A 1 98 ? -0.438 5.485 -14.471 1.00 94.56 98 ARG A O 1
ATOM 806 N N . GLN A 1 99 ? -0.501 4.268 -16.367 1.00 94.75 99 GLN A N 1
ATOM 807 C CA . GLN A 1 99 ? -1.857 3.756 -16.162 1.00 94.75 99 GLN A CA 1
ATOM 808 C C . GLN A 1 99 ? -1.966 3.000 -14.830 1.00 94.75 99 GLN A C 1
ATOM 810 O O . GLN A 1 99 ? -2.888 3.235 -14.055 1.00 94.75 99 GLN A O 1
ATOM 815 N N . GLN A 1 100 ? -0.985 2.152 -14.498 1.00 93.94 100 GLN A N 1
ATOM 816 C CA . GLN A 1 100 ? -0.960 1.437 -13.218 1.00 93.94 100 GLN A CA 1
ATOM 817 C C . GLN A 1 100 ? -0.860 2.365 -12.002 1.00 93.94 100 GLN A C 1
ATOM 819 O O . GLN A 1 100 ? -1.423 2.040 -10.952 1.00 93.94 100 GLN A O 1
ATOM 824 N N . ILE A 1 101 ? -0.140 3.485 -12.111 1.00 94.19 101 ILE A N 1
ATOM 825 C CA . ILE A 1 101 ? -0.037 4.490 -11.047 1.00 94.19 101 ILE A CA 1
ATOM 826 C C . ILE A 1 101 ? -1.385 5.186 -10.852 1.00 94.19 101 ILE A C 1
ATOM 828 O O . ILE A 1 101 ? -1.875 5.206 -9.724 1.00 94.19 101 ILE A O 1
ATOM 832 N N . GLU A 1 102 ? -2.014 5.672 -11.923 1.00 92.81 102 GLU A N 1
ATOM 833 C CA . GLU A 1 102 ? -3.330 6.330 -11.863 1.00 92.81 102 GLU A CA 1
ATOM 834 C C . GLU A 1 102 ? -4.396 5.405 -11.253 1.00 92.81 102 GLU A C 1
ATOM 836 O O . GLU A 1 102 ? -5.111 5.765 -10.311 1.00 92.81 102 GLU A O 1
ATOM 841 N N . ASP A 1 103 ? -4.425 4.153 -11.707 1.00 94.31 103 ASP A N 1
ATOM 842 C CA . ASP A 1 103 ? -5.284 3.111 -11.154 1.00 94.31 103 ASP A CA 1
ATOM 843 C C . ASP A 1 103 ? -5.005 2.847 -9.667 1.00 94.31 103 ASP A C 1
ATOM 845 O O . ASP A 1 103 ? -5.920 2.603 -8.870 1.00 94.31 103 ASP A O 1
ATOM 849 N N . SER A 1 104 ? -3.732 2.869 -9.268 1.00 93.06 104 SER A N 1
ATOM 850 C CA . SER A 1 104 ? -3.327 2.645 -7.879 1.00 93.06 104 SER A CA 1
ATOM 851 C C . SER A 1 104 ? -3.721 3.802 -6.971 1.00 93.06 104 SER A C 1
ATOM 853 O O . SER A 1 104 ? -4.149 3.544 -5.845 1.00 93.06 104 SER A O 1
ATOM 855 N N . GLU A 1 105 ? -3.644 5.046 -7.441 1.00 93.56 105 GLU A N 1
ATOM 856 C CA . GLU A 1 105 ? -4.120 6.214 -6.694 1.00 93.56 105 GLU A CA 1
ATOM 857 C C . GLU A 1 105 ? -5.630 6.138 -6.445 1.00 93.56 105 GLU A C 1
ATOM 859 O O . GLU A 1 105 ? -6.075 6.281 -5.302 1.00 93.56 105 GLU A O 1
ATOM 864 N N . SER A 1 106 ? -6.417 5.808 -7.476 1.00 93.62 106 SER A N 1
ATOM 865 C CA . SER A 1 106 ? -7.867 5.610 -7.338 1.00 93.62 106 SER A CA 1
ATOM 866 C C . SER A 1 106 ? -8.195 4.496 -6.338 1.00 93.62 106 SER A C 1
ATOM 868 O O . SER A 1 106 ? -8.993 4.689 -5.412 1.00 93.62 106 SER A O 1
ATOM 870 N N . ARG A 1 107 ? -7.521 3.340 -6.443 1.00 93.38 107 ARG A N 1
ATOM 871 C CA . ARG A 1 107 ? -7.675 2.239 -5.476 1.00 93.38 107 ARG A CA 1
ATOM 872 C C . ARG A 1 107 ? -7.294 2.660 -4.059 1.00 93.38 107 ARG A C 1
ATOM 874 O O . ARG A 1 107 ? -7.993 2.298 -3.113 1.00 93.38 107 ARG A O 1
ATOM 881 N N . TYR A 1 108 ? -6.212 3.416 -3.894 1.00 94.88 108 TYR A N 1
ATOM 882 C CA . TYR A 1 108 ? -5.759 3.888 -2.589 1.00 94.88 108 TYR A CA 1
ATOM 883 C C . TYR A 1 108 ? -6.796 4.798 -1.924 1.00 94.88 108 TYR A C 1
ATOM 885 O O . TYR A 1 108 ? -7.113 4.604 -0.748 1.00 94.88 108 TYR A O 1
ATOM 893 N N . ILE A 1 109 ? -7.378 5.737 -2.676 1.00 95.62 109 ILE A N 1
ATOM 894 C CA . ILE A 1 109 ? -8.448 6.616 -2.183 1.00 95.62 109 ILE A CA 1
ATOM 895 C C . ILE A 1 109 ? -9.656 5.783 -1.738 1.00 95.62 109 ILE A C 1
ATOM 897 O O . ILE A 1 109 ? -10.111 5.930 -0.602 1.00 95.62 109 ILE A O 1
ATOM 901 N N . GLN A 1 110 ? -10.108 4.837 -2.565 1.00 96.12 110 GLN A N 1
ATOM 902 C CA . GLN A 1 110 ? -11.239 3.962 -2.232 1.00 96.12 110 GLN A CA 1
ATOM 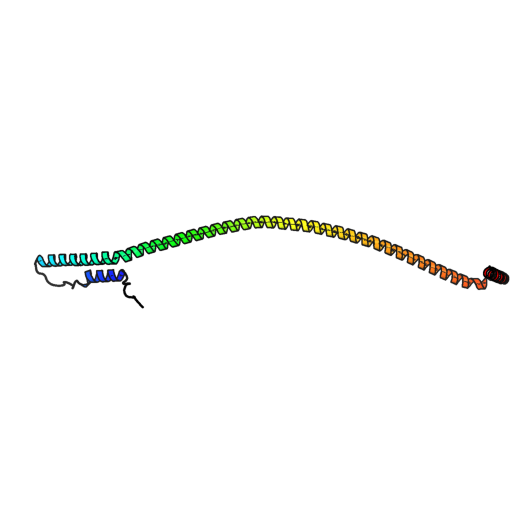903 C C . GLN A 1 110 ? -10.981 3.114 -0.977 1.00 96.12 110 GLN A C 1
ATOM 905 O O . GLN A 1 110 ? -11.859 2.962 -0.122 1.00 96.12 110 GLN A O 1
ATOM 910 N N . ILE A 1 111 ? -9.773 2.559 -0.837 1.00 96.44 111 ILE A N 1
ATOM 911 C CA . ILE A 1 111 ? -9.379 1.780 0.344 1.00 96.44 111 ILE A CA 1
ATOM 912 C C . ILE A 1 111 ? -9.370 2.673 1.584 1.00 96.44 111 ILE A C 1
ATOM 914 O O . ILE A 1 111 ? -9.917 2.288 2.619 1.00 96.44 111 ILE A O 1
ATOM 918 N N . LYS A 1 112 ? -8.796 3.875 1.487 1.00 97.12 112 LYS A N 1
ATOM 919 C CA . LYS A 1 112 ? -8.751 4.838 2.590 1.00 97.12 112 LYS A CA 1
ATOM 920 C C . LYS A 1 112 ? -10.156 5.218 3.051 1.00 97.12 112 LYS A C 1
ATOM 922 O O . LYS A 1 112 ? -10.436 5.164 4.248 1.00 97.12 112 LYS A O 1
ATOM 927 N N . GLU A 1 113 ? -11.049 5.552 2.125 1.00 97.12 113 GLU A N 1
ATOM 928 C CA . GLU A 1 113 ? -12.442 5.880 2.438 1.00 97.12 113 GLU A CA 1
ATOM 929 C C . GLU A 1 113 ? -13.168 4.708 3.099 1.00 97.12 113 GLU A C 1
ATOM 931 O O . GLU A 1 113 ? -13.817 4.887 4.133 1.00 97.12 113 GLU A O 1
ATOM 936 N N . ARG A 1 114 ? -12.989 3.489 2.575 1.00 97.12 114 ARG A N 1
ATOM 937 C CA . ARG A 1 114 ? -13.556 2.272 3.166 1.00 97.12 114 ARG A CA 1
ATOM 938 C C . ARG A 1 114 ? -13.058 2.047 4.592 1.00 97.12 114 ARG A C 1
ATOM 940 O O . ARG A 1 114 ? -13.869 1.747 5.465 1.00 97.12 114 ARG A O 1
ATOM 947 N N . ILE A 1 115 ? -11.758 2.205 4.844 1.00 97.19 115 ILE A N 1
ATOM 948 C CA . ILE A 1 115 ? -11.168 2.049 6.182 1.00 97.19 115 ILE A CA 1
ATOM 949 C C . ILE A 1 115 ? -11.738 3.095 7.143 1.00 97.19 115 ILE A C 1
ATOM 951 O O . ILE A 1 115 ? -12.119 2.753 8.261 1.00 97.19 115 ILE A O 1
ATOM 955 N N . VAL A 1 116 ? -11.853 4.355 6.716 1.00 97.75 116 VAL A N 1
ATOM 956 C CA . VAL A 1 116 ? -12.428 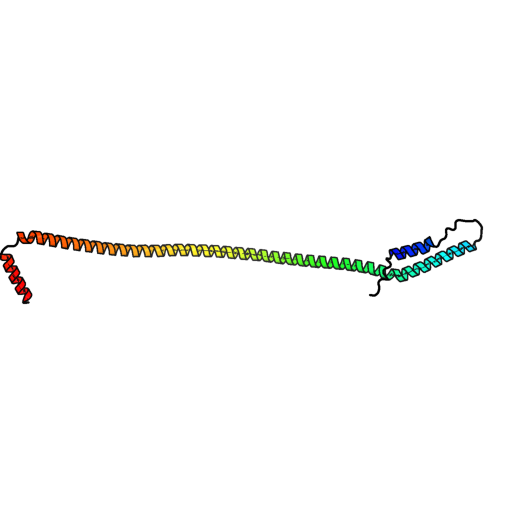5.423 7.549 1.00 97.75 116 VAL A CA 1
ATOM 957 C C . VAL A 1 116 ? -13.902 5.147 7.853 1.00 97.75 116 VAL A C 1
ATOM 959 O O . VAL A 1 116 ? -14.319 5.266 9.007 1.00 97.75 116 VAL A O 1
ATOM 962 N N . ALA A 1 117 ? -14.689 4.741 6.856 1.00 97.75 117 ALA A N 1
ATOM 963 C CA . ALA A 1 117 ? -16.099 4.403 7.033 1.00 97.75 117 ALA A CA 1
ATOM 964 C C . ALA A 1 117 ? -16.284 3.202 7.977 1.00 97.75 117 ALA A C 1
ATOM 966 O O . ALA A 1 117 ? -17.072 3.274 8.923 1.00 97.75 117 ALA A O 1
ATOM 967 N N . GLN A 1 118 ? -15.504 2.133 7.788 1.00 97.25 118 GLN A N 1
ATOM 968 C CA . GLN A 1 118 ? -15.505 0.973 8.682 1.00 97.25 118 GLN A CA 1
ATOM 969 C C . GLN A 1 118 ? -15.064 1.344 10.099 1.00 97.25 118 GLN A C 1
ATOM 971 O O . GLN A 1 118 ? -15.680 0.896 11.062 1.00 97.25 118 GLN A O 1
ATOM 976 N N . GLY A 1 119 ? -14.041 2.188 10.244 1.00 97.88 119 GLY A N 1
ATOM 977 C CA . GLY A 1 119 ? -13.575 2.675 11.540 1.00 97.88 119 GLY A CA 1
ATOM 978 C C . GLY A 1 119 ? -14.654 3.463 12.283 1.00 97.88 119 GLY A C 1
ATOM 979 O O . GLY A 1 119 ? -14.887 3.219 13.465 1.00 97.88 119 GLY A O 1
ATOM 980 N N . ARG A 1 120 ? -15.371 4.355 11.587 1.00 97.50 120 ARG A N 1
ATOM 981 C CA . ARG A 1 120 ? -16.506 5.103 12.156 1.00 97.50 120 ARG A CA 1
ATOM 982 C C . ARG A 1 120 ? -17.644 4.176 12.580 1.00 97.50 120 ARG A C 1
ATOM 984 O O . ARG A 1 120 ? -18.130 4.302 13.699 1.00 97.50 120 ARG A O 1
ATOM 991 N N . SER A 1 121 ? -18.023 3.227 11.723 1.00 97.75 121 SER A N 1
ATOM 992 C CA . SER A 1 121 ? -19.078 2.254 12.025 1.00 97.75 121 SER A CA 1
ATOM 993 C C . SER A 1 121 ? -18.711 1.362 13.216 1.00 97.75 121 SER A C 1
ATOM 995 O O . SER A 1 121 ? -19.507 1.228 14.141 1.00 97.75 121 SER A O 1
ATOM 997 N N . ARG A 1 122 ? -17.483 0.828 13.261 1.00 97.56 122 ARG A N 1
ATOM 998 C CA . ARG A 1 122 ? -16.998 0.027 14.398 1.00 97.56 122 ARG A CA 1
ATOM 999 C C . ARG A 1 122 ? -16.937 0.834 15.686 1.00 97.56 122 ARG A C 1
ATOM 1001 O O . ARG A 1 122 ? -17.336 0.325 16.724 1.00 97.56 122 ARG A O 1
ATOM 1008 N N . LYS A 1 123 ? -16.469 2.086 15.630 1.00 97.88 123 LYS A N 1
ATOM 1009 C CA . LYS A 1 123 ? -16.469 2.981 16.793 1.00 97.88 123 LYS A CA 1
ATOM 1010 C C . LYS A 1 123 ? -17.884 3.148 17.342 1.00 97.88 123 LYS A C 1
ATOM 1012 O O . LYS A 1 123 ? -18.071 3.018 18.546 1.00 97.88 123 LYS A O 1
ATOM 1017 N 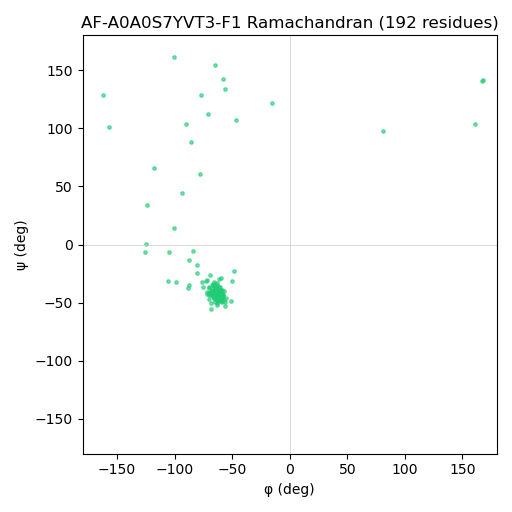N . GLN A 1 124 ? -18.856 3.416 16.471 1.00 97.88 124 GLN A N 1
ATOM 1018 C CA . GLN A 1 124 ? -20.244 3.572 16.891 1.00 97.88 124 GLN A CA 1
ATOM 1019 C C . GLN A 1 124 ? -20.790 2.274 17.494 1.00 97.88 124 GLN A C 1
ATOM 1021 O O . GLN A 1 124 ? -21.332 2.307 18.590 1.00 97.88 124 GLN A O 1
ATOM 1026 N N . ALA A 1 125 ? -20.542 1.129 16.851 1.00 98.06 125 ALA A N 1
ATOM 1027 C CA . ALA A 1 125 ? -20.962 -0.172 17.362 1.00 98.06 125 ALA A CA 1
ATOM 1028 C C . ALA A 1 125 ? -20.378 -0.481 18.753 1.00 98.06 125 ALA A C 1
ATOM 1030 O O . ALA A 1 125 ? -21.096 -0.973 19.613 1.00 98.06 125 ALA A O 1
ATOM 1031 N N . ILE A 1 126 ? -19.103 -0.154 19.003 1.00 97.94 126 ILE A N 1
ATOM 1032 C CA . ILE A 1 126 ? -18.472 -0.325 20.324 1.00 97.94 126 ILE A CA 1
ATOM 1033 C C . ILE A 1 126 ? -19.148 0.561 21.377 1.00 97.94 126 ILE A C 1
ATOM 1035 O O . ILE A 1 126 ? -19.377 0.114 22.497 1.00 97.94 126 ILE A O 1
ATOM 1039 N N . ILE A 1 127 ? -19.467 1.811 21.033 1.00 98.19 127 ILE A N 1
ATOM 1040 C CA . ILE A 1 127 ? -20.142 2.741 21.948 1.00 98.19 127 ILE A CA 1
ATOM 1041 C C . ILE A 1 127 ? -21.557 2.245 22.267 1.00 98.19 127 ILE A C 1
ATOM 1043 O O . ILE A 1 127 ? -21.950 2.207 23.434 1.00 98.19 127 ILE A O 1
ATOM 1047 N N . ASP A 1 128 ? -22.308 1.834 21.248 1.00 98.12 128 ASP A N 1
ATOM 1048 C CA . ASP A 1 128 ? -23.671 1.326 21.408 1.00 98.12 128 ASP A CA 1
ATOM 1049 C C . ASP A 1 128 ? -23.688 0.041 22.246 1.00 98.12 128 ASP A C 1
ATOM 1051 O O . ASP A 1 128 ? -24.542 -0.120 23.124 1.00 98.12 128 ASP A O 1
ATOM 1055 N N . GLU A 1 129 ? -22.707 -0.835 22.023 1.00 98.12 129 GLU A N 1
ATOM 1056 C CA . GLU A 1 129 ? -22.507 -2.050 22.805 1.00 98.12 129 GLU A CA 1
ATOM 1057 C C . GLU A 1 129 ? -22.192 -1.732 24.267 1.00 98.12 129 GLU A C 1
ATOM 1059 O O . GLU A 1 129 ? -22.889 -2.213 25.157 1.00 98.12 129 GLU A O 1
ATOM 1064 N N . ALA A 1 130 ? -21.232 -0.843 24.528 1.00 97.69 130 ALA A N 1
ATOM 1065 C CA . ALA A 1 130 ? -20.880 -0.433 25.885 1.00 97.69 130 ALA A CA 1
ATOM 1066 C C . ALA A 1 130 ? -22.081 0.178 26.630 1.00 97.69 130 ALA A C 1
ATOM 1068 O O . ALA A 1 130 ? -22.299 -0.094 27.812 1.00 97.69 130 ALA A O 1
ATOM 1069 N N . HIS A 1 131 ? -22.911 0.972 25.945 1.00 98.12 131 HIS A N 1
ATOM 1070 C CA . HIS A 1 131 ? -24.147 1.495 26.527 1.00 98.12 131 HIS A CA 1
ATOM 1071 C C . HIS A 1 131 ? -25.172 0.398 26.824 1.00 98.12 131 HIS A C 1
ATOM 1073 O O . HIS A 1 131 ? -25.869 0.468 27.839 1.00 98.12 131 HIS A O 1
ATOM 1079 N N . ARG A 1 132 ? -25.293 -0.603 25.950 1.00 98.25 132 ARG A N 1
ATOM 1080 C CA . ARG A 1 132 ? -26.179 -1.752 26.155 1.00 98.25 132 ARG A CA 1
ATOM 1081 C C . ARG A 1 132 ? -25.726 -2.587 27.348 1.00 98.25 132 ARG A C 1
ATOM 1083 O O . ARG A 1 132 ? -26.540 -2.837 28.234 1.00 98.25 132 ARG A O 1
ATOM 1090 N N . GLU A 1 133 ? -24.449 -2.944 27.407 1.00 97.81 133 GLU A N 1
ATOM 1091 C CA . GLU A 1 133 ? -23.851 -3.679 28.524 1.00 97.81 133 GLU A CA 1
ATOM 1092 C C . GLU A 1 133 ? -24.000 -2.915 29.840 1.00 97.81 133 GLU A C 1
ATOM 1094 O O . GLU A 1 133 ? -24.425 -3.487 30.841 1.00 97.81 133 GLU A O 1
ATOM 1099 N N . SER A 1 134 ? -23.742 -1.604 29.832 1.00 97.88 134 SER A N 1
ATOM 1100 C CA . SER A 1 134 ? -23.919 -0.752 31.009 1.00 97.88 134 SER A CA 1
ATOM 1101 C C . SER A 1 134 ? -25.361 -0.773 31.524 1.00 97.88 134 SER A C 1
ATOM 1103 O O . SER A 1 134 ? -25.573 -0.926 32.727 1.00 97.88 134 SER A O 1
ATOM 1105 N N . ARG A 1 135 ? -26.363 -0.690 30.636 1.00 97.75 135 ARG A N 1
ATOM 1106 C CA . ARG A 1 135 ? -27.779 -0.777 31.034 1.00 97.75 135 ARG A CA 1
ATOM 1107 C C . ARG A 1 135 ? -28.117 -2.129 31.658 1.00 97.75 135 ARG A C 1
ATOM 1109 O O . ARG A 1 135 ? -28.708 -2.158 32.734 1.00 97.75 135 ARG A O 1
ATOM 1116 N N . VAL A 1 136 ? -27.698 -3.225 31.025 1.00 98.12 136 VAL A N 1
ATOM 1117 C CA . VAL A 1 136 ? -27.919 -4.591 31.534 1.00 98.12 136 VAL A CA 1
ATOM 1118 C C . VAL A 1 136 ? -27.237 -4.789 32.893 1.00 98.12 136 VAL A C 1
ATOM 1120 O O . VAL A 1 136 ? -27.817 -5.360 33.820 1.00 98.12 136 VAL A O 1
ATOM 1123 N N . LEU A 1 137 ? -26.017 -4.274 33.053 1.00 97.75 137 LEU A N 1
ATOM 1124 C CA . LEU A 1 137 ? -25.292 -4.322 34.318 1.00 97.75 137 LEU A CA 1
ATOM 1125 C C . LEU A 1 137 ? -26.017 -3.527 35.412 1.00 97.75 137 LEU A C 1
ATOM 1127 O O . LEU A 1 137 ? -26.155 -4.014 36.532 1.00 97.75 137 LEU A O 1
ATOM 1131 N N . MET A 1 138 ? -26.511 -2.326 35.104 1.00 97.81 138 MET A N 1
ATOM 1132 C CA . MET A 1 138 ? -27.261 -1.513 36.066 1.00 97.81 138 MET A CA 1
ATOM 1133 C C . MET A 1 138 ? -28.565 -2.185 36.502 1.00 97.81 138 MET A C 1
ATOM 1135 O O . MET A 1 138 ? -28.874 -2.190 37.694 1.00 97.81 138 MET A O 1
ATOM 1139 N N . GLU A 1 139 ? -29.316 -2.753 35.561 1.00 97.56 139 GLU A N 1
ATOM 1140 C CA . GLU A 1 139 ? -30.570 -3.456 35.838 1.00 97.56 139 GLU A CA 1
ATOM 1141 C C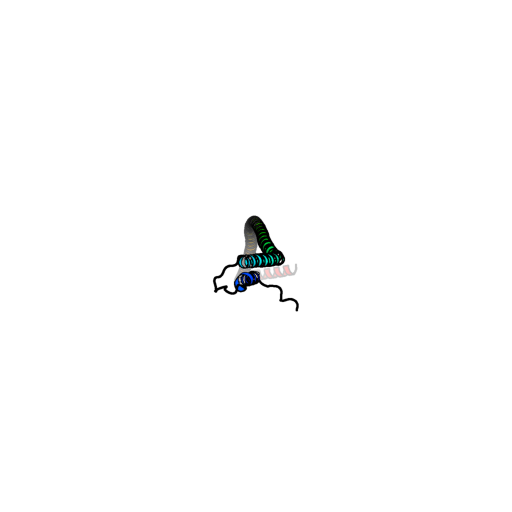 . GLU A 1 139 ? -30.331 -4.687 36.721 1.00 97.56 139 GLU A C 1
ATOM 1143 O O . GLU A 1 139 ? -30.891 -4.788 37.814 1.00 97.56 139 GLU A O 1
ATOM 1148 N N . SER A 1 140 ? -29.393 -5.553 36.328 1.00 97.25 140 SER A N 1
ATOM 1149 C CA . SER A 1 140 ? -29.021 -6.735 37.118 1.00 97.25 140 SER A CA 1
ATOM 1150 C C . SER A 1 140 ? -28.488 -6.380 38.510 1.00 97.25 140 SER A C 1
ATOM 1152 O O . SER A 1 140 ? -28.860 -7.019 39.496 1.00 97.25 140 SER A O 1
ATOM 1154 N N . THR A 1 141 ? -27.676 -5.326 38.634 1.00 97.38 141 THR A N 1
ATOM 1155 C CA . THR A 1 141 ? -27.189 -4.843 39.935 1.00 97.38 141 THR A CA 1
ATOM 1156 C C . THR A 1 141 ? -28.342 -4.342 40.802 1.00 97.38 141 THR A C 1
ATOM 1158 O O . THR A 1 141 ? -28.389 -4.620 42.001 1.00 97.38 141 THR A O 1
ATOM 1161 N N . ARG A 1 142 ? -29.314 -3.636 40.214 1.00 97.50 142 ARG A N 1
ATOM 1162 C CA . ARG A 1 142 ? -30.491 -3.147 40.941 1.00 97.50 142 ARG A CA 1
ATOM 1163 C C . ARG A 1 142 ? -31.339 -4.301 41.471 1.00 97.50 142 ARG A C 1
ATOM 1165 O O . ARG A 1 142 ? -31.755 -4.266 42.631 1.00 97.50 142 ARG A O 1
ATOM 1172 N N . ASP A 1 143 ? -31.529 -5.343 40.673 1.00 97.62 143 ASP A N 1
ATOM 1173 C CA . ASP A 1 143 ? -32.240 -6.550 41.094 1.00 97.62 143 ASP A CA 1
ATOM 1174 C C . ASP A 1 143 ? -31.497 -7.308 42.196 1.00 97.62 143 ASP A C 1
ATOM 1176 O O . ASP A 1 143 ? -32.106 -7.757 43.173 1.00 97.62 143 ASP A O 1
ATOM 1180 N N . GLN A 1 144 ? -30.170 -7.400 42.098 1.00 97.19 144 GLN A N 1
ATOM 1181 C CA . GLN A 1 144 ? -29.333 -7.976 43.149 1.00 97.19 144 GLN A CA 1
ATOM 1182 C C . GLN A 1 144 ? -29.452 -7.195 44.461 1.00 97.19 144 GLN A C 1
ATOM 1184 O O . GLN A 1 144 ? -29.664 -7.813 45.507 1.00 97.19 144 GLN A O 1
ATOM 1189 N N . ILE A 1 145 ? -29.392 -5.860 44.417 1.00 97.44 145 ILE A N 1
ATOM 1190 C CA . ILE A 1 145 ? -29.573 -4.996 45.593 1.00 97.44 145 ILE A CA 1
ATOM 1191 C C . ILE A 1 145 ? -30.953 -5.224 46.215 1.00 97.44 145 ILE A C 1
ATOM 1193 O O . ILE A 1 145 ? -31.055 -5.435 47.424 1.00 97.44 145 ILE A O 1
ATOM 1197 N N . ASN A 1 146 ? -32.016 -5.249 45.409 1.00 97.25 146 ASN A N 1
ATOM 1198 C CA . ASN A 1 146 ? -33.375 -5.495 45.896 1.00 97.25 146 ASN A CA 1
ATOM 1199 C C . ASN A 1 146 ? -33.501 -6.867 46.574 1.00 97.25 146 ASN A C 1
ATOM 1201 O O . ASN A 1 146 ? -34.103 -6.992 47.646 1.00 97.25 146 ASN A O 1
ATOM 1205 N N . ASN A 1 147 ? -32.903 -7.898 45.978 1.00 97.62 147 ASN A N 1
ATOM 1206 C CA . ASN A 1 147 ? -32.882 -9.243 46.539 1.00 97.62 147 ASN A CA 1
ATOM 1207 C C . ASN A 1 147 ? -32.089 -9.303 47.853 1.00 97.62 147 ASN A C 1
ATOM 1209 O O . ASN A 1 147 ? -32.557 -9.917 48.814 1.00 97.62 147 ASN A O 1
ATOM 1213 N N . GLN A 1 148 ? -30.926 -8.650 47.925 1.00 96.81 148 GLN A N 1
ATOM 1214 C CA . GLN A 1 148 ? -30.136 -8.558 49.155 1.00 96.81 148 GLN A CA 1
ATOM 1215 C C . GLN A 1 148 ? -30.883 -7.795 50.251 1.00 96.81 148 GLN A C 1
ATOM 1217 O O . GLN A 1 148 ? -30.927 -8.261 51.388 1.00 96.81 148 GLN A O 1
ATOM 1222 N N . LEU A 1 149 ? -31.548 -6.687 49.914 1.00 97.56 149 LEU A N 1
ATOM 1223 C CA . LEU A 1 149 ? -32.355 -5.918 50.858 1.00 97.56 149 LEU A CA 1
ATOM 1224 C C . LEU A 1 149 ? -33.512 -6.755 51.417 1.00 97.56 149 LEU A C 1
ATOM 1226 O O . LEU A 1 149 ? -33.779 -6.717 52.618 1.00 97.56 149 LEU A O 1
ATOM 1230 N N . ARG A 1 150 ? -34.186 -7.544 50.569 1.00 97.06 150 ARG A N 1
ATOM 1231 C CA . ARG A 1 150 ? -35.249 -8.458 51.009 1.00 97.06 150 ARG A CA 1
ATOM 1232 C C . ARG A 1 150 ? -34.712 -9.524 51.966 1.00 97.06 150 ARG A C 1
ATOM 1234 O O . ARG A 1 150 ? -35.313 -9.732 53.016 1.00 97.06 150 ARG A O 1
ATOM 1241 N N . LYS A 1 151 ? -33.566 -10.137 51.647 1.00 97.38 151 LYS A N 1
ATOM 1242 C CA . LYS A 1 151 ? -32.896 -11.110 52.528 1.00 97.38 151 LYS A CA 1
ATOM 1243 C C . LYS A 1 151 ? -32.487 -10.487 53.865 1.00 97.38 151 LYS A C 1
ATOM 1245 O O . LYS A 1 151 ? -32.747 -11.075 54.907 1.00 97.38 151 LYS A O 1
ATOM 1250 N N . ALA A 1 152 ? -31.913 -9.285 53.851 1.00 96.44 152 ALA A N 1
ATOM 1251 C CA . ALA A 1 152 ? -31.524 -8.570 55.065 1.00 96.44 152 ALA A CA 1
ATOM 1252 C C . ALA A 1 152 ? -32.737 -8.252 55.955 1.00 96.44 152 ALA A C 1
ATOM 1254 O O . ALA A 1 152 ? -32.702 -8.497 57.157 1.00 96.44 152 ALA A O 1
ATOM 1255 N N . LYS A 1 153 ? -33.843 -7.779 55.363 1.00 96.69 153 LYS A N 1
ATOM 1256 C CA . LYS A 1 153 ? -35.102 -7.538 56.087 1.00 96.69 153 LYS A CA 1
ATOM 1257 C C . LYS A 1 153 ? -35.675 -8.813 56.702 1.00 96.69 153 LYS A C 1
ATOM 1259 O O . LYS A 1 153 ? -36.161 -8.769 57.828 1.00 96.69 153 LYS A O 1
ATOM 1264 N N . GLN A 1 154 ? -35.635 -9.926 55.970 1.00 97.06 154 GLN A N 1
ATOM 1265 C CA . GLN A 1 154 ? -36.096 -11.214 56.478 1.00 97.06 154 GLN A CA 1
ATOM 1266 C C . GLN A 1 154 ? -35.246 -11.674 57.667 1.00 97.06 154 GLN A C 1
ATOM 1268 O O . GLN A 1 154 ? -35.807 -11.989 58.711 1.00 97.06 154 GLN A O 1
ATOM 1273 N N . LYS A 1 155 ? -33.917 -11.600 57.550 1.00 96.94 155 LYS A N 1
ATOM 1274 C CA . LYS A 1 155 ? -32.998 -11.958 58.634 1.00 96.94 155 LYS A CA 1
ATOM 1275 C C . LYS A 1 155 ? -33.232 -11.122 59.898 1.00 96.94 155 LYS A C 1
ATOM 1277 O O . LYS A 1 155 ? -33.314 -11.670 60.986 1.00 96.94 155 LYS A O 1
ATOM 1282 N N . ILE A 1 156 ? -33.413 -9.806 59.756 1.00 96.12 156 ILE A N 1
ATOM 1283 C CA . ILE A 1 156 ? -33.730 -8.924 60.895 1.00 96.12 156 ILE A CA 1
ATOM 1284 C C . ILE A 1 156 ? -35.060 -9.325 61.545 1.00 96.12 156 ILE A C 1
ATOM 1286 O O . ILE A 1 156 ? -35.177 -9.313 62.766 1.00 96.12 156 ILE A O 1
ATOM 1290 N N . ARG A 1 157 ? -36.077 -9.675 60.748 1.00 95.62 157 ARG A N 1
ATOM 1291 C CA . ARG A 1 157 ? -37.368 -10.130 61.280 1.00 95.62 157 ARG A CA 1
ATOM 1292 C C . ARG A 1 157 ? -37.217 -11.428 62.075 1.00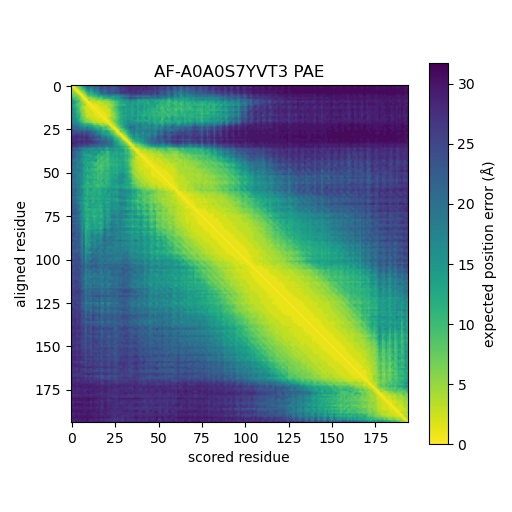 95.62 157 ARG A C 1
ATOM 1294 O O . ARG A 1 157 ? -37.799 -11.517 63.149 1.00 95.62 157 ARG A O 1
ATOM 1301 N N . GLU A 1 158 ? -36.465 -12.392 61.554 1.00 96.25 158 GLU A N 1
ATOM 1302 C CA . GLU A 1 158 ? -36.158 -13.654 62.240 1.00 96.25 158 GLU A CA 1
ATOM 1303 C C . GLU A 1 158 ? -35.439 -13.378 63.572 1.00 96.25 158 GLU A C 1
ATOM 1305 O O . GLU A 1 158 ? -35.939 -13.775 64.619 1.00 96.25 158 GLU A O 1
ATOM 1310 N N . GLU A 1 159 ? -34.385 -12.551 63.570 1.00 95.19 159 GLU A N 1
ATOM 1311 C CA . GLU A 1 159 ? -33.657 -12.170 64.794 1.00 95.19 159 GLU A CA 1
ATOM 1312 C C . GLU A 1 159 ? -34.542 -11.452 65.835 1.00 95.19 159 GLU A C 1
ATOM 1314 O O . GLU A 1 159 ? -34.372 -11.648 67.039 1.00 95.19 159 GLU A O 1
ATOM 1319 N N . ILE A 1 160 ? -35.494 -10.613 65.403 1.00 95.44 160 ILE A N 1
ATOM 1320 C CA . ILE A 1 160 ? -36.448 -9.950 66.310 1.00 95.44 160 ILE A CA 1
ATOM 1321 C C . ILE A 1 160 ? -37.414 -10.965 66.925 1.00 95.44 160 ILE A C 1
ATOM 1323 O O . ILE A 1 160 ? -37.703 -10.866 68.118 1.00 95.44 160 ILE A O 1
ATOM 1327 N N . ILE A 1 161 ? -37.925 -11.912 66.132 1.00 95.06 161 ILE A N 1
ATOM 1328 C CA . ILE A 1 161 ? -38.822 -12.966 66.622 1.00 95.06 161 ILE A CA 1
ATOM 1329 C C . ILE A 1 161 ? -38.086 -13.824 67.650 1.00 95.06 161 ILE A C 1
ATOM 1331 O O . ILE A 1 161 ? -38.608 -14.013 68.747 1.00 95.06 161 ILE A O 1
ATOM 1335 N N . ASP A 1 162 ? -36.864 -14.258 67.342 1.00 94.81 162 ASP A N 1
ATOM 1336 C CA . ASP A 1 162 ? -36.056 -15.085 68.240 1.00 94.81 162 ASP A CA 1
ATOM 1337 C C . ASP A 1 162 ? -35.798 -14.372 69.575 1.00 94.81 162 ASP A C 1
ATOM 1339 O O . ASP A 1 162 ? -36.063 -14.933 70.639 1.00 94.81 162 ASP A O 1
ATOM 1343 N N . ARG A 1 163 ? -35.396 -13.092 69.540 1.00 93.69 163 ARG A N 1
ATOM 1344 C CA . ARG A 1 163 ? -35.203 -12.282 70.759 1.00 93.69 163 ARG A CA 1
ATOM 1345 C C . ARG A 1 163 ? -36.498 -12.047 71.533 1.00 93.69 163 ARG A C 1
ATOM 1347 O O . ARG A 1 163 ? -36.475 -11.992 72.761 1.00 93.69 163 ARG A O 1
ATOM 1354 N N . ALA A 1 164 ? -37.626 -11.873 70.846 1.00 92.19 164 ALA A N 1
ATOM 1355 C CA . ALA A 1 164 ? -38.921 -11.698 71.497 1.00 92.19 164 ALA A CA 1
ATOM 1356 C C . ALA A 1 164 ? -39.371 -12.985 72.203 1.00 92.19 164 ALA A C 1
ATOM 1358 O O . ALA A 1 164 ? -39.860 -12.915 73.330 1.00 92.19 164 ALA A O 1
ATOM 1359 N N . VAL A 1 165 ? -39.167 -14.148 71.574 1.00 92.50 165 VAL A N 1
ATOM 1360 C CA . VAL A 1 165 ? -39.439 -15.464 72.168 1.00 92.50 165 VAL A CA 1
ATOM 1361 C C . VAL A 1 165 ? -38.519 -15.714 73.360 1.00 92.50 165 VAL A C 1
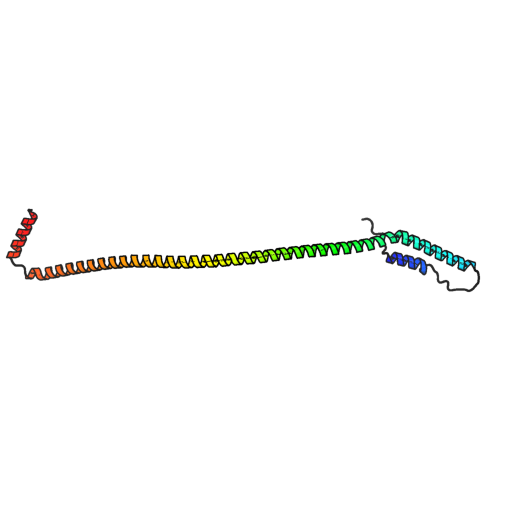ATOM 1363 O O . VAL A 1 165 ? -39.006 -16.087 74.424 1.00 92.50 165 VAL A O 1
ATOM 1366 N N . GLU A 1 166 ? -37.220 -15.440 73.231 1.00 93.44 166 GLU A N 1
ATOM 1367 C CA . GLU A 1 166 ? -36.250 -15.540 74.328 1.00 93.44 166 GLU A CA 1
ATOM 136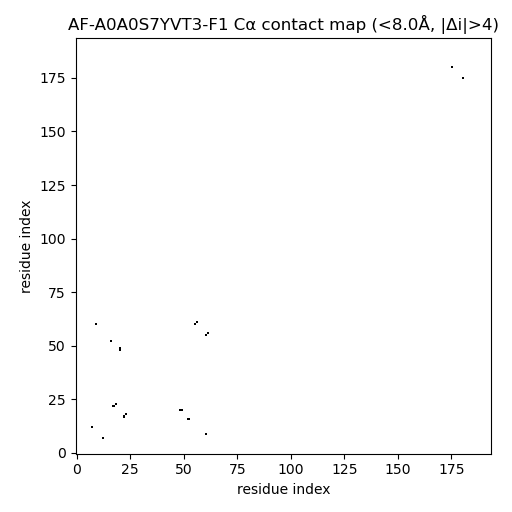8 C C . GLU A 1 166 ? -36.668 -14.677 75.528 1.00 93.44 166 GLU A C 1
ATOM 1370 O O . GLU A 1 166 ? -36.777 -15.175 76.650 1.00 93.44 166 GLU A O 1
ATOM 1375 N N . LYS A 1 167 ? -37.012 -13.403 75.291 1.00 91.44 167 LYS A N 1
ATOM 1376 C CA . LYS A 1 167 ? -37.471 -12.491 76.347 1.00 91.44 167 LYS A CA 1
ATOM 1377 C C . LYS A 1 167 ? -38.799 -12.931 76.966 1.00 91.44 167 LYS A C 1
ATOM 1379 O O . LYS A 1 167 ? -38.994 -12.788 78.172 1.00 91.44 167 LYS A O 1
ATOM 1384 N N . ALA A 1 168 ? -39.717 -13.465 76.162 1.00 87.44 168 ALA A N 1
ATOM 1385 C CA . ALA A 1 168 ? -40.973 -14.009 76.660 1.00 87.44 168 ALA A CA 1
ATOM 1386 C C . ALA A 1 168 ? -40.730 -15.226 77.563 1.00 87.44 168 ALA A C 1
ATOM 1388 O O . ALA A 1 168 ? -41.316 -15.279 78.639 1.00 87.44 168 ALA A O 1
ATOM 1389 N N . MET A 1 169 ? -39.835 -16.146 77.182 1.00 85.88 169 MET A N 1
ATOM 1390 C CA . MET A 1 169 ? -39.440 -17.297 78.008 1.00 85.88 169 MET A CA 1
ATOM 1391 C C . MET A 1 169 ? -38.745 -16.882 79.311 1.00 85.88 169 MET A C 1
ATOM 1393 O O . MET A 1 169 ? -38.935 -17.544 80.326 1.00 85.88 169 MET A O 1
ATOM 1397 N N . GLU A 1 170 ? -37.988 -15.782 79.312 1.00 88.75 170 GLU A N 1
ATOM 1398 C CA . GLU A 1 170 ? -37.368 -15.228 80.525 1.00 88.75 170 GLU A CA 1
ATOM 1399 C C . GLU A 1 170 ? -38.419 -14.674 81.511 1.00 88.75 170 GLU A C 1
ATOM 1401 O O . GLU A 1 170 ? -38.306 -14.864 82.721 1.00 88.75 170 GLU A O 1
ATOM 1406 N N . ILE A 1 171 ? -39.463 -14.000 81.009 1.00 86.00 171 ILE A N 1
ATOM 1407 C CA . ILE A 1 171 ? -40.468 -13.307 81.838 1.00 86.00 171 ILE A CA 1
ATOM 1408 C C . ILE A 1 171 ? -41.626 -14.229 82.262 1.00 86.00 171 ILE A C 1
ATOM 1410 O O . ILE A 1 171 ? -42.152 -14.068 83.368 1.00 86.00 171 ILE A O 1
ATOM 1414 N N . LEU A 1 172 ? -42.044 -15.175 81.408 1.00 79.19 172 LEU A N 1
ATOM 1415 C CA . LEU A 1 172 ? -43.220 -16.039 81.622 1.00 79.19 172 LEU A CA 1
ATOM 1416 C C . LEU A 1 172 ? -43.239 -16.742 82.995 1.00 79.19 172 LEU A C 1
ATOM 1418 O O . LEU A 1 172 ? -44.266 -16.666 83.673 1.00 79.19 172 LEU A O 1
ATOM 1422 N N . PRO A 1 173 ? -42.142 -17.387 83.450 1.00 78.81 173 PRO A N 1
ATOM 1423 C CA . PRO A 1 173 ? -42.133 -18.138 84.706 1.00 78.81 173 PRO A CA 1
ATOM 1424 C C . PRO A 1 173 ? -42.418 -17.264 85.932 1.00 78.81 173 PRO A C 1
ATOM 1426 O O . PRO A 1 173 ? -42.997 -17.739 86.903 1.00 78.81 173 PRO A O 1
ATOM 1429 N N . GLY A 1 174 ? -42.043 -15.980 85.883 1.00 75.25 174 GLY A N 1
ATOM 1430 C CA . GLY A 1 174 ? -42.241 -15.031 86.980 1.00 75.25 174 GLY A CA 1
ATOM 1431 C C . GLY A 1 174 ? -43.624 -14.371 87.022 1.00 75.25 174 GLY A C 1
ATOM 1432 O O . GLY A 1 174 ? -43.890 -13.610 87.951 1.00 75.25 174 GLY A O 1
ATOM 1433 N N . LYS A 1 175 ? -44.493 -14.605 86.026 1.00 70.00 175 LYS A N 1
ATOM 1434 C CA . LYS A 1 175 ? -45.806 -13.939 85.898 1.00 70.00 175 LYS A CA 1
ATOM 1435 C C . LYS A 1 175 ? -47.006 -14.883 85.773 1.00 70.00 175 LYS A C 1
ATOM 1437 O O . LYS A 1 175 ? -48.133 -14.396 85.783 1.00 70.00 175 LYS A O 1
ATOM 1442 N N . ILE A 1 176 ? -46.788 -16.193 85.659 1.00 70.00 176 ILE A N 1
ATOM 1443 C CA . ILE A 1 176 ? -47.865 -17.191 85.583 1.00 70.00 176 ILE A CA 1
ATOM 1444 C C . ILE A 1 176 ? -48.467 -17.436 86.972 1.00 70.00 176 ILE A C 1
ATOM 1446 O O . ILE A 1 176 ? -47.749 -17.733 87.926 1.00 70.00 176 ILE A O 1
ATOM 1450 N N . THR A 1 177 ? -49.797 -17.355 87.071 1.00 74.31 177 THR A N 1
ATOM 1451 C CA . THR A 1 177 ? -50.555 -17.723 88.277 1.00 74.31 177 THR A CA 1
ATOM 1452 C C . THR A 1 177 ? -51.176 -19.122 88.146 1.00 74.31 177 THR A C 1
ATOM 1454 O O . THR A 1 177 ? -51.314 -19.660 87.047 1.00 74.31 177 THR A O 1
ATOM 1457 N N . ALA A 1 178 ? -51.562 -19.747 89.266 1.00 71.94 178 ALA A N 1
ATOM 1458 C CA . ALA A 1 178 ? -52.164 -21.090 89.263 1.00 71.94 178 ALA A CA 1
ATOM 1459 C C . ALA A 1 178 ? -53.476 -21.168 88.450 1.00 71.94 178 ALA A C 1
ATOM 1461 O O . ALA A 1 178 ? -53.794 -22.210 87.878 1.00 71.94 178 ALA A O 1
ATOM 1462 N N . GLU A 1 179 ? -54.206 -20.057 88.359 1.00 73.38 179 GLU A N 1
ATOM 1463 C CA . GLU A 1 179 ? -55.474 -19.945 87.634 1.00 73.38 179 GLU A CA 1
ATOM 1464 C C . GLU A 1 179 ? -55.275 -19.876 86.107 1.00 73.38 179 GLU A C 1
ATOM 1466 O O . GLU A 1 179 ? -56.061 -20.444 85.346 1.00 73.38 179 GLU A O 1
ATOM 1471 N N . ASP A 1 180 ? -54.169 -19.277 85.650 1.00 74.69 180 ASP A N 1
ATOM 1472 C CA . ASP A 1 180 ? -53.786 -19.250 84.231 1.00 74.69 180 ASP A CA 1
ATOM 1473 C C . ASP A 1 180 ? -53.405 -20.643 83.712 1.00 74.69 180 ASP A C 1
ATOM 1475 O O . ASP A 1 180 ? -53.766 -21.012 82.593 1.00 74.69 180 ASP A O 1
ATOM 1479 N N . ASN A 1 181 ? -52.731 -21.452 84.538 1.00 73.31 181 ASN A N 1
ATOM 1480 C CA . ASN A 1 181 ? -52.392 -22.836 84.195 1.00 73.31 181 ASN A CA 1
ATOM 1481 C C . ASN A 1 181 ? -53.644 -23.701 84.006 1.00 73.31 181 ASN A C 1
ATOM 1483 O O . ASN A 1 181 ? -53.693 -24.505 83.077 1.00 73.31 181 ASN A O 1
ATOM 1487 N N . HIS A 1 182 ? -54.672 -23.520 84.842 1.00 75.88 182 HIS A N 1
ATOM 1488 C CA . HIS A 1 182 ? -55.922 -24.271 84.710 1.00 75.88 182 HIS A CA 1
ATOM 1489 C 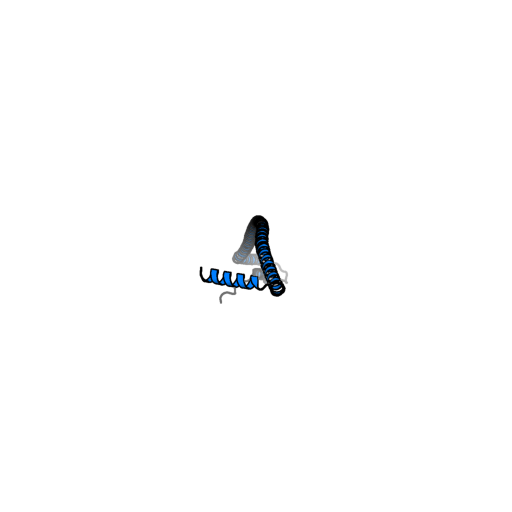C . HIS A 1 182 ? -56.656 -23.917 83.406 1.00 75.88 182 HIS A C 1
ATOM 1491 O O . HIS A 1 182 ? -57.021 -24.810 82.641 1.00 75.88 182 HIS A O 1
ATOM 1497 N N . LYS A 1 183 ? -56.754 -22.618 83.087 1.00 78.88 183 LYS A N 1
ATOM 1498 C CA . LYS A 1 183 ? -57.326 -22.134 81.818 1.00 78.88 183 LYS A CA 1
ATOM 1499 C C . LYS A 1 183 ? -56.546 -22.607 80.591 1.00 78.88 183 LYS A C 1
ATOM 1501 O O . LYS A 1 183 ? -57.151 -22.887 79.561 1.00 78.88 183 LYS A O 1
ATOM 1506 N N . LEU A 1 184 ? -55.215 -22.695 80.667 1.00 78.81 184 LEU A N 1
ATOM 1507 C CA . LEU A 1 184 ? -54.383 -23.219 79.576 1.00 78.81 184 LEU A CA 1
ATOM 1508 C C . LEU A 1 184 ? -54.658 -24.703 79.307 1.00 78.81 184 LEU A C 1
ATOM 1510 O O . LEU A 1 184 ? -54.767 -25.095 78.146 1.00 78.81 184 LEU A O 1
ATOM 1514 N N . VAL A 1 185 ? -54.798 -25.511 80.362 1.00 78.44 185 VAL A N 1
ATOM 1515 C CA . VAL A 1 185 ? -55.116 -26.942 80.250 1.00 78.44 185 VAL A CA 1
ATOM 1516 C C . VAL A 1 185 ? -56.502 -27.146 79.640 1.00 78.44 185 VAL A C 1
ATOM 1518 O O . VAL A 1 185 ? -56.642 -27.938 78.710 1.00 78.44 185 VAL A O 1
ATOM 1521 N N . GLU A 1 186 ? -57.502 -26.385 80.085 1.00 79.62 186 GLU A N 1
ATOM 1522 C CA . GLU A 1 186 ? -58.862 -26.446 79.537 1.00 79.62 186 GLU A CA 1
ATOM 1523 C C . GLU A 1 186 ? -58.887 -26.099 78.037 1.00 79.62 186 GLU A C 1
ATOM 1525 O O . GLU A 1 186 ? -59.434 -26.849 77.230 1.00 79.62 186 GLU A O 1
ATOM 1530 N N . LYS A 1 187 ? -58.172 -25.040 77.629 1.00 80.56 187 LYS A N 1
ATOM 1531 C CA . LYS A 1 187 ? -58.063 -24.621 76.219 1.00 80.56 187 LYS A CA 1
ATOM 1532 C C . LYS A 1 187 ? -57.334 -25.628 75.325 1.00 80.56 187 LYS A C 1
ATOM 1534 O O . LYS A 1 187 ? -57.613 -25.706 74.127 1.00 80.56 187 LYS A O 1
ATOM 1539 N N . LEU A 1 188 ? -56.353 -26.352 75.870 1.00 81.69 188 LEU A N 1
ATOM 1540 C CA . LEU A 1 188 ? -55.631 -27.402 75.145 1.00 81.69 188 LEU A CA 1
ATOM 1541 C C . LEU A 1 188 ? -56.512 -28.631 74.930 1.00 81.69 188 LEU A C 1
ATOM 1543 O O . LEU A 1 188 ? -56.503 -29.193 73.837 1.00 81.69 188 LEU A O 1
ATOM 1547 N N . ILE A 1 189 ? -57.291 -29.012 75.943 1.00 82.50 189 ILE A N 1
ATOM 1548 C CA . ILE A 1 189 ? -58.251 -30.114 75.843 1.00 82.50 189 ILE A CA 1
ATOM 1549 C C . ILE A 1 189 ? -59.354 -29.756 74.840 1.00 82.50 189 ILE A C 1
ATOM 1551 O O . ILE A 1 189 ? -59.659 -30.560 73.963 1.00 82.50 189 ILE A O 1
ATOM 1555 N N . GLU A 1 190 ? -59.889 -28.534 74.885 1.00 84.75 190 GLU A N 1
ATOM 1556 C CA . GLU A 1 190 ? -60.904 -28.057 73.937 1.00 84.75 190 GLU A CA 1
ATOM 1557 C C . GLU A 1 190 ? -60.404 -28.103 72.481 1.00 84.75 190 GLU A C 1
ATOM 1559 O O . GLU A 1 190 ? -61.074 -28.668 71.622 1.00 84.75 190 GLU A O 1
ATOM 1564 N N . ARG A 1 191 ? -59.188 -27.608 72.198 1.00 75.62 191 ARG A N 1
ATOM 1565 C CA . ARG A 1 191 ? -58.590 -27.668 70.846 1.00 75.62 191 ARG A CA 1
ATOM 1566 C C . ARG A 1 191 ? -58.200 -29.067 70.378 1.00 75.62 191 ARG A C 1
ATOM 1568 O O . ARG A 1 191 ? -58.095 -29.271 69.178 1.00 75.62 191 ARG A O 1
ATOM 1575 N N . ALA A 1 192 ? -57.901 -29.992 71.286 1.00 73.25 192 ALA A N 1
ATOM 1576 C CA . ALA A 1 192 ? -57.571 -31.371 70.921 1.00 73.25 192 ALA A CA 1
ATOM 1577 C C . ALA A 1 192 ? -58.825 -32.219 70.650 1.00 73.25 192 ALA A C 1
ATOM 1579 O O . ALA A 1 192 ? -58.723 -33.281 70.038 1.00 73.25 192 ALA A O 1
ATOM 1580 N N . THR A 1 193 ? -59.988 -31.756 71.117 1.00 67.19 193 THR A N 1
ATOM 1581 C CA . THR A 1 193 ? -61.271 -32.463 70.998 1.00 67.19 193 THR A CA 1
ATOM 1582 C C . THR A 1 193 ? -62.185 -31.855 69.917 1.00 67.19 193 THR A C 1
ATOM 1584 O O . THR A 1 193 ? -63.227 -32.433 69.616 1.00 67.19 193 THR A O 1
ATOM 1587 N N . SER A 1 194 ? -61.795 -30.722 69.315 1.00 50.38 194 SER A N 1
ATOM 1588 C CA . SER A 1 194 ? -62.436 -30.065 68.158 1.00 50.38 194 SER A CA 1
ATOM 1589 C C . SER A 1 194 ? -61.611 -30.294 66.895 1.00 50.38 194 SER A C 1
ATOM 1591 O O . SER A 1 194 ? -62.174 -30.763 65.887 1.00 50.38 194 SER A O 1
#

Secondary structure (DSSP, 8-state):
---------HHHHHHHHHHHHHTT-----------HHHHHHHHHHHHHHHHHHHHHHHHHHHHHHHHHHHHHHHHHHHHHHHHHHHHHHHHHHHHHHHHHHHHHHHHHHHHHHHHHHHHHHHHHHHHHHHHHHHHHHHHHHHHHHHHHHHHHHHHHHHHHHHHHHHHHHHHGGGT--HHHHHHHHHHHHHHHH-

Solvent-accessible surface area (backbone atoms only — not comparable to full-atom values): 11045 Å² total; per-residue (Å²): 144,84,79,97,79,83,78,75,51,71,68,56,54,51,48,50,51,47,40,62,71,60,64,70,53,73,80,85,82,76,80,92,76,91,62,80,63,58,65,52,50,54,51,52,52,52,51,51,53,50,50,55,50,50,51,48,46,59,72,61,42,54,58,59,54,50,50,51,56,49,50,53,52,49,52,52,53,48,53,52,49,51,51,51,53,50,50,49,53,50,52,51,51,52,51,55,50,49,53,52,49,57,54,46,52,54,49,49,53,55,51,52,51,50,51,52,54,51,50,52,51,50,52,48,52,52,51,54,46,53,53,51,53,50,50,54,50,53,50,54,50,51,51,50,51,53,52,51,51,53,51,52,55,50,53,52,50,52,55,50,51,53,52,51,50,53,52,46,64,68,49,47,80,82,70,68,50,79,68,57,54,52,55,52,52,53,53,53,52,52,64,72,75,107

Sequence (194 aa):
MKSGLNNIPFSWLLLFVYFSVFGLAPEVMAADSGGSWRTTYDLVMRWVNFLILAAIIVKFGRRPLMNFLTGRKEEIAYELRRLEEEKEAVLQKVDEMRQQIEDSESRYIQIKERIVAQGRSRKQAIIDEAHRESRVLMESTRDQINNQLRKAKQKIREEIIDRAVEKAMEILPGKITAEDNHKLVEKLIERATS

Radius of gyration: 67.68 Å; Cα contacts (8 Å, |Δi|>4): 10; chains: 1; bounding box: 137×39×168 Å

Nearest PDB structures (foldseek):
  7ung-assembly1_D3  TM=4.185E-01  e=8.758E+00  Homo sapiens